Protein AF-A0A453RDA1-F1 (afdb_monomer_lite)

Radius of gyration: 23.18 Å; chains: 1; bounding box: 59×72×59 Å

Secondary structure (DSSP, 8-state):
-HHHHHH-TTS-HHHHHHHHHHHHTTS-HHHHHHHHHHTHHHHHHHHHH-HHHHT-HHHHHHHH-SSSHHHHHHHHHHH---------------------------------TT----BTTT---SS-EE--STT--EE--SHHHHGGGT-------HHHHHH-S----HHHHTTEEEBTTT--EEE--SSS-SSEE-SSTTT--EE-HHHHHHHHSTTSTHHHHHHHHHHTT-----GGGB-SSTT--PBP--S-TTHHHHTTTTTTTT---

pLDDT: mean 71.44, std 21.42, range [25.25, 97.31]

Structure (mmCIF, N/CA/C/O backbone):
data_AF-A0A453RDA1-F1
#
_entry.id   AF-A0A453RDA1-F1
#
loop_
_atom_site.group_PDB
_atom_site.id
_atom_site.type_symbol
_atom_site.label_atom_id
_atom_site.label_alt_id
_atom_site.label_comp_id
_atom_site.label_asym_id
_atom_site.label_entity_id
_atom_site.label_seq_id
_atom_site.pdbx_PDB_ins_code
_atom_site.Cartn_x
_atom_site.Cartn_y
_atom_site.Cartn_z
_atom_site.occupancy
_atom_site.B_iso_or_equiv
_atom_site.auth_seq_id
_atom_site.auth_comp_id
_atom_site.auth_asym_id
_atom_site.auth_atom_id
_atom_site.pdbx_PDB_model_num
ATOM 1 N N . MET A 1 1 ? -1.927 15.729 4.859 1.00 69.56 1 MET A N 1
ATOM 2 C CA . MET A 1 1 ? -2.447 16.451 3.664 1.00 69.56 1 MET A CA 1
ATOM 3 C C . MET A 1 1 ? -2.253 15.696 2.346 1.00 69.56 1 MET A C 1
ATOM 5 O O . MET A 1 1 ? -3.251 15.329 1.743 1.00 69.56 1 MET A O 1
ATOM 9 N N . LEU A 1 2 ? -1.017 15.477 1.867 1.00 75.50 2 LEU A N 1
ATOM 10 C CA . LEU A 1 2 ? -0.773 14.891 0.534 1.00 75.50 2 LEU A CA 1
ATOM 11 C C . LEU A 1 2 ? -1.404 13.501 0.369 1.00 75.50 2 LEU A C 1
ATOM 13 O O . LEU A 1 2 ? -2.069 13.246 -0.629 1.00 75.50 2 LEU A O 1
ATOM 17 N N . HIS A 1 3 ? -1.288 12.643 1.385 1.00 73.50 3 HIS A N 1
ATOM 18 C CA . HIS A 1 3 ? -1.920 11.325 1.375 1.00 73.50 3 HIS A CA 1
ATOM 19 C C . HIS A 1 3 ? -3.458 11.397 1.295 1.00 73.50 3 HIS A C 1
ATOM 21 O O . HIS A 1 3 ? -4.060 10.763 0.429 1.00 73.50 3 HIS A O 1
ATOM 27 N N . PHE A 1 4 ? -4.091 12.248 2.116 1.00 73.25 4 PHE A N 1
ATOM 28 C CA . PHE A 1 4 ? -5.538 12.497 2.066 1.00 73.25 4 PHE A CA 1
ATOM 29 C C . PHE A 1 4 ? -5.988 12.888 0.658 1.00 73.25 4 PHE A C 1
ATOM 31 O O . PHE A 1 4 ? -6.949 12.340 0.125 1.00 73.25 4 PHE A O 1
ATOM 38 N N . VAL A 1 5 ? -5.255 13.805 0.027 1.00 74.38 5 VAL A N 1
ATOM 39 C CA . VAL A 1 5 ? -5.569 14.270 -1.321 1.00 74.38 5 VAL A CA 1
ATOM 40 C C . VAL A 1 5 ? -5.368 13.168 -2.367 1.00 74.38 5 VAL A C 1
ATOM 42 O O . VAL A 1 5 ? -6.183 13.053 -3.281 1.00 74.38 5 VAL A O 1
ATOM 45 N N . LYS A 1 6 ? -4.334 12.330 -2.221 1.00 73.88 6 LYS A N 1
ATOM 46 C CA . LYS A 1 6 ? -4.075 11.188 -3.110 1.00 73.88 6 LYS A CA 1
ATOM 47 C C . LYS A 1 6 ? -5.190 10.146 -3.046 1.00 73.88 6 LYS A C 1
ATOM 49 O O . LYS A 1 6 ? -5.619 9.638 -4.076 1.00 73.88 6 LYS A O 1
ATOM 54 N N . ARG A 1 7 ? -5.679 9.851 -1.841 1.00 71.50 7 ARG A N 1
ATOM 55 C CA . ARG A 1 7 ? -6.706 8.828 -1.598 1.00 71.50 7 ARG A CA 1
ATOM 56 C C . ARG A 1 7 ? -8.130 9.333 -1.846 1.00 71.50 7 ARG A C 1
ATOM 58 O O . ARG A 1 7 ? -9.016 8.541 -2.145 1.00 71.50 7 ARG A O 1
ATOM 65 N N . GLN A 1 8 ? -8.365 10.639 -1.708 1.00 70.50 8 GLN A N 1
ATOM 66 C CA . GLN A 1 8 ? -9.689 11.267 -1.808 1.00 70.50 8 GLN A CA 1
ATOM 67 C C . GLN A 1 8 ? -9.694 12.472 -2.774 1.00 70.50 8 GLN A C 1
ATOM 69 O O . GLN A 1 8 ? -10.107 13.570 -2.394 1.00 70.50 8 GLN A O 1
ATOM 74 N N . PRO A 1 9 ? -9.294 12.299 -4.050 1.00 62.62 9 PRO A N 1
ATOM 75 C CA . PRO A 1 9 ? -9.041 13.413 -4.973 1.00 62.62 9 PRO A CA 1
ATOM 76 C C . PRO A 1 9 ? -10.294 14.214 -5.369 1.00 62.62 9 PRO A C 1
ATOM 78 O O . PRO A 1 9 ? -10.178 15.313 -5.908 1.00 62.62 9 PRO A O 1
ATOM 81 N N . ARG A 1 10 ? -11.495 13.668 -5.125 1.00 62.16 10 ARG A N 1
ATOM 82 C CA . ARG A 1 10 ? -12.789 14.287 -5.464 1.00 62.16 10 ARG A CA 1
ATOM 83 C C . ARG A 1 10 ? -13.469 14.992 -4.287 1.00 62.16 10 ARG A C 1
ATOM 85 O O . ARG A 1 10 ? -14.492 15.638 -4.498 1.00 62.16 10 ARG A O 1
ATOM 92 N N . LYS A 1 11 ? -12.954 14.850 -3.059 1.00 67.69 11 LYS A N 1
ATOM 93 C CA . LYS A 1 11 ? -13.565 15.491 -1.888 1.00 67.69 11 LYS A CA 1
ATOM 94 C C . LYS A 1 11 ? -13.354 17.010 -1.929 1.00 67.69 11 LYS A C 1
ATOM 96 O O . LYS A 1 11 ? -12.321 17.456 -2.425 1.00 67.69 11 LYS A O 1
ATOM 101 N N . PRO A 1 12 ? -14.314 17.809 -1.433 1.00 63.72 12 PRO A N 1
ATOM 102 C CA . PRO A 1 12 ? -14.188 19.261 -1.398 1.00 63.72 12 PRO A CA 1
ATOM 103 C C . PRO A 1 12 ? -13.136 19.707 -0.375 1.00 63.72 12 PRO A C 1
ATOM 105 O O . PRO A 1 12 ? -12.820 18.990 0.575 1.00 63.72 12 PRO A O 1
ATOM 108 N N . MET A 1 13 ? -12.630 20.932 -0.543 1.00 61.69 13 MET A N 1
ATOM 109 C CA . MET A 1 13 ? -11.618 21.540 0.334 1.00 61.69 13 MET A CA 1
ATOM 110 C C . MET A 1 13 ? -12.016 21.496 1.817 1.00 61.69 13 MET A C 1
ATOM 112 O O . MET A 1 13 ? -11.169 21.232 2.664 1.00 61.69 13 MET A O 1
ATOM 116 N N . ILE A 1 14 ? -13.311 21.667 2.112 1.00 64.12 14 ILE A N 1
ATOM 117 C CA . ILE A 1 14 ? -13.860 21.616 3.473 1.00 64.12 14 ILE A CA 1
ATOM 118 C C . ILE A 1 14 ? -13.495 20.295 4.169 1.00 64.12 14 ILE A C 1
ATOM 120 O O . ILE A 1 14 ? -13.113 20.297 5.337 1.00 64.12 14 ILE A O 1
ATOM 124 N N . SER A 1 15 ? -13.517 19.168 3.449 1.00 67.69 15 SER A N 1
ATOM 125 C CA . SER A 1 15 ? -13.137 17.865 4.004 1.00 67.69 15 SER A CA 1
ATOM 126 C C . SER A 1 15 ? -11.652 17.783 4.351 1.00 67.69 15 SER A C 1
ATOM 128 O O . SER A 1 15 ? -11.304 17.168 5.356 1.00 67.69 15 SER A O 1
ATOM 130 N N . LEU A 1 16 ? -10.780 18.409 3.551 1.00 69.69 16 LEU A N 1
ATOM 131 C CA . LEU A 1 16 ? -9.359 18.497 3.877 1.00 69.69 16 LEU A CA 1
ATOM 132 C C . LEU A 1 16 ? -9.147 19.405 5.091 1.00 69.69 16 LEU A C 1
ATOM 134 O O . LEU A 1 16 ? -8.412 19.021 5.989 1.00 69.69 16 LEU A O 1
ATOM 138 N N . SER A 1 17 ? -9.802 20.567 5.158 1.00 61.69 17 SER A N 1
ATOM 139 C CA . SER A 1 17 ? -9.683 21.448 6.325 1.00 61.69 17 SER A CA 1
ATOM 140 C C . SER A 1 17 ? -10.209 20.788 7.600 1.00 61.69 17 SER A C 1
ATOM 142 O O . SER A 1 17 ? -9.553 20.873 8.623 1.00 61.69 17 SER A O 1
ATOM 144 N N . VAL A 1 18 ? -11.328 20.060 7.570 1.00 66.38 18 VAL A N 1
ATOM 145 C CA . VAL A 1 18 ? -11.803 19.317 8.754 1.00 66.38 18 VAL A CA 1
ATOM 146 C C . VAL A 1 18 ? -10.778 18.264 9.175 1.00 66.38 18 VAL A C 1
ATOM 148 O O . VAL A 1 18 ? -10.398 18.220 10.338 1.00 66.38 18 VAL A O 1
ATOM 151 N N . HIS A 1 19 ? -10.258 17.487 8.223 1.00 72.12 19 HIS A N 1
ATOM 152 C CA . HIS A 1 19 ? -9.242 16.471 8.493 1.00 72.12 19 HIS A CA 1
ATOM 153 C C . HIS A 1 19 ? -7.946 17.063 9.069 1.00 72.12 19 HIS A C 1
ATOM 155 O O . HIS A 1 19 ? -7.403 16.530 10.030 1.00 72.12 19 HIS A O 1
ATOM 161 N N . LEU A 1 20 ? -7.466 18.185 8.524 1.00 69.31 20 LEU A N 1
ATOM 162 C CA . LEU A 1 20 ? -6.295 18.878 9.060 1.00 69.31 20 LEU A CA 1
ATOM 163 C C . LEU A 1 20 ? -6.591 19.457 10.450 1.00 69.31 20 LEU A C 1
ATOM 165 O O . LEU A 1 20 ? -5.765 19.289 11.336 1.00 69.31 20 LEU A O 1
ATOM 169 N N . ARG A 1 21 ? -7.773 20.046 10.690 1.00 66.00 21 ARG A N 1
ATOM 170 C CA . ARG A 1 21 ? -8.156 20.524 12.030 1.00 66.00 21 ARG A CA 1
ATOM 171 C C . ARG A 1 21 ? -8.139 19.407 13.055 1.00 66.00 21 ARG A C 1
ATOM 173 O O . ARG A 1 21 ? -7.648 19.617 14.145 1.00 66.00 21 ARG A O 1
ATOM 180 N N . GLU A 1 22 ? -8.685 18.245 12.719 1.00 66.94 22 GLU A N 1
ATOM 181 C CA . GLU A 1 22 ? -8.767 17.109 13.641 1.00 66.94 22 GLU A CA 1
ATOM 182 C C . GLU A 1 22 ? -7.396 16.495 13.946 1.00 66.94 22 GLU A C 1
ATOM 184 O O . GLU A 1 22 ? -7.149 16.073 15.074 1.00 66.94 22 GLU A O 1
ATOM 189 N N . ILE A 1 23 ? -6.494 16.464 12.960 1.00 66.12 23 ILE A N 1
ATOM 190 C CA . ILE A 1 23 ? -5.106 16.028 13.169 1.00 66.12 23 ILE A CA 1
ATOM 191 C C . ILE A 1 23 ? -4.364 17.040 14.045 1.00 66.12 23 ILE A C 1
ATOM 193 O O . ILE A 1 23 ? -3.659 16.656 14.979 1.00 66.12 23 ILE A O 1
ATOM 197 N N . PHE A 1 24 ? -4.531 18.331 13.746 1.00 62.78 24 PHE A N 1
ATOM 198 C CA . PHE A 1 24 ? -3.726 19.399 14.328 1.00 62.78 24 PHE A CA 1
ATOM 199 C C . PHE A 1 24 ? -4.349 20.085 15.546 1.00 62.78 24 PHE A C 1
ATOM 201 O O . PHE A 1 24 ? -3.645 20.824 16.215 1.00 62.78 24 PHE A O 1
ATOM 208 N N . SER A 1 25 ? -5.595 19.787 15.933 1.00 60.31 25 SER A N 1
ATOM 209 C CA . SER A 1 25 ? -6.216 20.290 17.176 1.00 60.31 25 SER A CA 1
ATOM 210 C C . SER A 1 25 ? -5.507 19.814 18.447 1.00 60.31 25 SER A C 1
ATOM 212 O O . SER A 1 25 ? -5.904 20.174 19.550 1.00 60.31 25 SER A O 1
ATOM 214 N N . LYS A 1 26 ? -4.500 18.950 18.292 1.00 60.69 26 LYS A N 1
ATOM 215 C CA . LYS A 1 26 ? -3.592 18.479 19.337 1.00 60.69 26 LYS A CA 1
ATOM 216 C C . LYS A 1 26 ? -2.349 19.373 19.504 1.00 60.69 26 LYS A C 1
ATOM 218 O O . LYS A 1 26 ? -1.571 19.114 20.412 1.00 60.69 26 LYS A O 1
ATOM 223 N N . PHE A 1 27 ? -2.166 20.382 18.649 1.00 54.88 27 PHE A N 1
ATOM 224 C CA . PHE A 1 27 ? -1.035 21.318 18.631 1.00 54.88 27 PHE A CA 1
ATOM 225 C C . PHE A 1 27 ? -1.545 22.767 18.715 1.00 54.88 27 PHE A C 1
ATOM 227 O O . PHE A 1 27 ? -2.692 23.041 18.348 1.00 54.88 27 PHE A O 1
ATOM 234 N N . GLU A 1 28 ? -0.724 23.700 19.206 1.00 54.66 28 GLU A N 1
ATOM 235 C CA . GLU A 1 28 ? -1.108 25.115 19.279 1.00 54.66 28 GLU A CA 1
ATOM 236 C C . GLU A 1 28 ? -1.268 25.703 17.865 1.00 54.66 28 GLU A C 1
ATOM 238 O O . GLU A 1 28 ? -0.429 25.522 16.982 1.00 54.66 28 GLU A O 1
ATOM 243 N N . THR A 1 29 ? -2.387 26.393 17.623 1.00 53.91 29 THR A N 1
ATOM 244 C CA . THR A 1 29 ? -2.809 26.847 16.285 1.00 53.91 29 THR A CA 1
ATOM 245 C C . THR A 1 29 ? -1.821 27.794 15.602 1.00 53.91 29 THR A C 1
ATOM 247 O O . THR A 1 29 ? -1.782 27.801 14.375 1.00 53.91 29 THR A O 1
ATOM 250 N N . GLU A 1 30 ? -1.010 28.546 16.354 1.00 51.25 30 GLU A N 1
ATOM 251 C CA . GLU A 1 30 ? -0.037 29.491 15.782 1.00 51.25 30 GLU A CA 1
ATOM 252 C C . GLU A 1 30 ? 1.167 28.795 15.122 1.00 51.25 30 GLU A C 1
ATOM 254 O O . GLU A 1 30 ? 1.684 29.278 14.115 1.00 51.25 30 GLU A O 1
ATOM 259 N N . GLU A 1 31 ? 1.564 27.606 15.588 1.00 54.66 31 GLU A N 1
ATOM 260 C CA . GLU A 1 31 ? 2.671 26.839 14.991 1.00 54.66 31 GLU A CA 1
ATOM 261 C C . GLU A 1 31 ? 2.277 26.208 13.639 1.00 54.66 31 GLU A C 1
ATOM 263 O O . GLU A 1 31 ? 3.116 25.973 12.764 1.00 54.66 31 GLU A O 1
ATOM 268 N N . MET A 1 32 ? 0.978 25.960 13.436 1.00 55.41 32 MET A N 1
ATOM 269 C CA . MET A 1 32 ? 0.419 25.331 12.234 1.00 55.41 32 MET A CA 1
ATOM 270 C C . MET A 1 32 ? 0.428 26.270 11.020 1.00 55.41 32 MET A C 1
ATOM 272 O O . MET A 1 32 ? 0.723 25.827 9.901 1.00 55.41 32 MET A O 1
ATOM 276 N N . GLU A 1 33 ? 0.074 27.543 11.228 1.00 53.59 33 GLU A N 1
ATOM 277 C CA . GLU A 1 33 ? 0.016 28.556 10.166 1.00 53.59 33 GLU A CA 1
ATOM 278 C C . GLU A 1 33 ? 1.400 28.734 9.536 1.00 53.59 33 GLU A C 1
ATOM 280 O O . GLU A 1 33 ? 1.598 28.625 8.322 1.00 53.59 33 GLU A O 1
ATOM 285 N N . ASP A 1 34 ? 2.393 28.878 10.398 1.00 55.78 34 ASP A N 1
ATOM 286 C CA . ASP A 1 34 ? 3.776 29.067 10.012 1.00 55.78 34 ASP A CA 1
ATOM 287 C C . ASP A 1 34 ? 4.377 27.791 9.385 1.00 55.78 34 ASP A C 1
ATOM 289 O O . ASP A 1 34 ? 5.063 27.847 8.358 1.00 55.78 34 ASP A O 1
ATOM 293 N N . ALA A 1 35 ? 4.044 26.602 9.907 1.00 59.19 35 ALA A N 1
ATOM 294 C CA . ALA A 1 35 ? 4.545 25.335 9.380 1.00 59.19 35 ALA A CA 1
ATOM 295 C C . ALA A 1 35 ? 4.084 25.050 7.941 1.00 59.19 35 ALA A C 1
ATOM 297 O O . ALA A 1 35 ? 4.918 24.768 7.079 1.00 59.19 35 ALA A O 1
ATOM 298 N N . LEU A 1 36 ? 2.791 25.109 7.609 1.00 62.56 36 LEU A N 1
ATOM 299 C CA . LEU A 1 36 ? 2.358 24.708 6.259 1.00 62.56 36 LEU A CA 1
ATOM 300 C C . LEU A 1 36 ? 2.791 25.717 5.180 1.00 62.56 36 LEU A C 1
ATOM 302 O O . LEU A 1 36 ? 3.130 25.308 4.064 1.00 62.56 36 LEU A O 1
ATOM 306 N N . GLY A 1 37 ? 2.837 27.008 5.529 1.00 63.06 37 GLY A N 1
ATOM 307 C CA . GLY A 1 37 ? 3.392 28.066 4.683 1.00 63.06 37 GLY A CA 1
ATOM 308 C C . GLY A 1 37 ? 4.877 27.840 4.392 1.00 63.06 37 GLY A C 1
ATOM 309 O O . GLY A 1 37 ? 5.278 27.788 3.225 1.00 63.06 37 GLY A O 1
ATOM 310 N N . LYS A 1 38 ? 5.686 27.577 5.429 1.00 66.88 38 LYS A N 1
ATOM 311 C CA . LYS A 1 38 ? 7.118 27.247 5.287 1.00 66.88 38 LYS A CA 1
ATOM 312 C C . LYS A 1 38 ? 7.358 26.030 4.392 1.00 66.88 38 LYS A C 1
ATOM 314 O O . LYS A 1 38 ? 8.303 26.017 3.603 1.00 66.88 38 LYS A O 1
ATOM 319 N N . HIS A 1 39 ? 6.479 25.030 4.442 1.00 71.44 39 HIS A N 1
ATOM 320 C CA . HIS A 1 39 ? 6.609 23.792 3.667 1.00 71.44 39 HIS A CA 1
ATOM 321 C C . HIS A 1 39 ? 5.925 23.833 2.285 1.00 71.44 39 HIS A C 1
ATOM 323 O O . HIS A 1 39 ? 5.946 22.824 1.573 1.00 71.44 39 HIS A O 1
ATOM 329 N N . HIS A 1 40 ? 5.380 24.980 1.849 1.00 73.44 40 HIS A N 1
ATOM 330 C CA . HIS A 1 40 ? 4.714 25.135 0.545 1.00 73.44 40 HIS A CA 1
ATOM 331 C C . HIS A 1 40 ? 5.575 24.626 -0.621 1.00 73.44 40 HIS A C 1
ATOM 333 O O . HIS A 1 40 ? 5.103 23.869 -1.468 1.00 73.44 40 HIS A O 1
ATOM 339 N N . HIS A 1 41 ? 6.859 24.986 -0.639 1.00 74.50 41 HIS A N 1
ATOM 340 C CA . HIS A 1 41 ? 7.796 24.583 -1.687 1.00 74.50 41 HIS A CA 1
ATOM 341 C C . HIS A 1 41 ? 8.013 23.057 -1.747 1.00 74.50 41 HIS A C 1
ATOM 343 O O . HIS A 1 41 ? 8.120 22.493 -2.836 1.00 74.50 41 HIS A O 1
ATOM 349 N N . ILE A 1 42 ? 8.020 22.371 -0.597 1.00 76.56 42 ILE A N 1
ATOM 350 C CA . ILE A 1 42 ? 8.124 20.905 -0.510 1.00 76.56 42 ILE A CA 1
ATOM 351 C C . ILE A 1 42 ? 6.828 20.260 -0.997 1.00 76.56 42 ILE A C 1
ATOM 353 O O . ILE A 1 42 ? 6.864 19.374 -1.848 1.00 76.56 42 ILE A O 1
ATOM 357 N N . ILE A 1 43 ? 5.681 20.747 -0.521 1.00 79.44 43 ILE A N 1
ATOM 358 C CA . ILE A 1 43 ? 4.351 20.260 -0.912 1.00 79.44 43 ILE A CA 1
ATOM 359 C C . ILE A 1 43 ? 4.150 20.392 -2.426 1.00 79.44 43 ILE A C 1
ATOM 361 O O . ILE A 1 43 ? 3.714 19.438 -3.072 1.00 79.44 43 ILE A O 1
ATOM 365 N N . LYS A 1 44 ? 4.514 21.546 -2.995 1.00 78.25 44 LYS A N 1
ATOM 366 C CA . LYS A 1 44 ? 4.486 21.809 -4.436 1.00 78.25 44 LYS A CA 1
ATOM 367 C C . LYS A 1 44 ? 5.342 20.806 -5.201 1.00 78.25 44 LYS A C 1
ATOM 369 O O . LYS A 1 44 ? 4.845 20.154 -6.115 1.00 78.25 44 LYS A O 1
ATOM 374 N N . ARG A 1 45 ? 6.589 20.608 -4.773 1.00 77.44 45 ARG A N 1
ATOM 375 C CA . ARG A 1 45 ? 7.528 19.682 -5.420 1.00 77.44 45 ARG A CA 1
ATOM 376 C C . ARG A 1 45 ? 7.078 18.220 -5.338 1.00 77.44 45 ARG A C 1
ATOM 378 O O . ARG A 1 45 ? 7.321 17.455 -6.269 1.00 77.44 45 ARG A O 1
ATOM 385 N N . CYS A 1 46 ? 6.429 17.823 -4.243 1.00 78.75 46 CYS A N 1
ATOM 386 C CA . CYS A 1 46 ? 5.821 16.500 -4.100 1.00 78.75 46 CYS A CA 1
ATOM 387 C C . CYS A 1 46 ? 4.619 16.327 -5.032 1.00 78.75 46 CYS A C 1
ATOM 389 O O . CYS A 1 46 ? 4.489 15.285 -5.671 1.00 78.75 46 CYS A O 1
ATOM 391 N N . ALA A 1 47 ? 3.760 17.342 -5.130 1.00 79.69 47 ALA A N 1
ATOM 392 C CA . ALA A 1 47 ? 2.592 17.297 -5.994 1.00 79.69 47 ALA A CA 1
ATOM 393 C C . ALA A 1 47 ? 2.984 17.242 -7.475 1.00 79.69 47 ALA A C 1
ATOM 395 O O . ALA A 1 47 ? 2.507 16.352 -8.163 1.00 79.69 47 ALA A O 1
ATOM 396 N N . GLU A 1 48 ? 3.910 18.093 -7.934 1.00 77.44 48 GLU A N 1
ATOM 397 C CA . GLU A 1 48 ? 4.407 18.148 -9.325 1.00 77.44 48 GLU A CA 1
ATOM 398 C C . GLU A 1 48 ? 4.974 16.817 -9.844 1.00 77.44 48 GLU A C 1
ATOM 400 O O . GLU A 1 48 ? 5.003 16.586 -11.051 1.00 77.44 48 GLU A O 1
ATOM 405 N N . ARG A 1 49 ? 5.412 15.929 -8.945 1.00 71.00 49 ARG A N 1
ATOM 406 C CA . ARG A 1 49 ? 6.042 14.642 -9.279 1.00 71.00 49 ARG A CA 1
ATOM 407 C C . ARG A 1 49 ? 5.111 13.435 -9.184 1.00 71.00 49 ARG A C 1
ATOM 409 O O . ARG A 1 49 ? 5.499 12.351 -9.609 1.00 71.00 49 ARG A O 1
ATOM 416 N N . ASP A 1 50 ? 3.905 13.599 -8.650 1.00 76.38 50 ASP A N 1
ATOM 417 C CA . ASP A 1 50 ? 2.913 12.529 -8.553 1.00 76.38 50 ASP A CA 1
ATOM 418 C C . ASP A 1 50 ? 1.691 12.891 -9.421 1.00 76.38 50 ASP A C 1
ATOM 420 O O . ASP A 1 50 ? 0.929 13.802 -9.078 1.00 76.38 50 ASP A O 1
ATOM 424 N N . PRO A 1 51 ? 1.457 12.182 -10.543 1.00 73.19 51 PRO A N 1
ATOM 425 C CA . PRO A 1 51 ? 0.322 12.449 -11.424 1.00 73.19 51 PRO A CA 1
ATOM 426 C C . PRO A 1 51 ? -1.044 12.370 -10.728 1.00 73.19 51 PRO A C 1
ATOM 428 O O . PRO A 1 51 ? -1.981 13.045 -11.154 1.00 73.19 51 PRO A O 1
ATOM 431 N N . ALA A 1 52 ? -1.185 11.570 -9.666 1.00 71.38 52 ALA A N 1
ATOM 432 C CA . ALA A 1 52 ? -2.417 11.498 -8.886 1.00 71.38 52 ALA A CA 1
ATOM 433 C C . ALA A 1 52 ? -2.597 12.749 -8.012 1.00 71.38 52 ALA A C 1
ATOM 435 O O . ALA A 1 52 ? -3.709 13.273 -7.919 1.00 71.38 52 ALA A O 1
ATOM 436 N N . LEU A 1 53 ? -1.510 13.279 -7.440 1.00 76.19 53 LEU A N 1
ATOM 437 C CA . LEU A 1 53 ? -1.531 14.542 -6.694 1.00 76.19 53 LEU A CA 1
ATOM 438 C C . LEU A 1 53 ? -1.758 15.748 -7.616 1.00 76.19 53 LEU A C 1
ATOM 440 O O . LEU A 1 53 ? -2.576 16.607 -7.283 1.00 76.19 53 LEU A O 1
ATOM 444 N N . MET A 1 54 ? -1.129 15.788 -8.798 1.00 71.50 54 MET A N 1
ATOM 445 C CA . MET A 1 54 ? -1.334 16.859 -9.788 1.00 71.50 54 MET A CA 1
ATOM 446 C C . MET A 1 54 ? -2.771 16.957 -10.287 1.00 71.50 54 MET A C 1
ATOM 448 O O . MET A 1 54 ? -3.205 18.039 -10.670 1.00 71.50 54 MET A O 1
ATOM 452 N N . ARG A 1 55 ? -3.535 15.861 -10.299 1.00 72.19 55 ARG A N 1
ATOM 453 C CA . ARG A 1 55 ? -4.952 15.873 -10.707 1.00 72.19 55 ARG A CA 1
ATOM 454 C C . ARG A 1 55 ? -5.881 16.458 -9.643 1.00 72.19 55 ARG A C 1
ATOM 456 O O . ARG A 1 55 ? -7.041 16.739 -9.943 1.00 72.19 55 ARG A O 1
ATOM 463 N N . SER A 1 56 ? -5.404 16.652 -8.415 1.00 76.38 56 SER A N 1
ATOM 464 C CA . SER A 1 56 ? -6.214 17.242 -7.357 1.00 76.38 56 SER A CA 1
ATOM 465 C C . SER A 1 56 ? -6.410 18.736 -7.572 1.00 76.38 56 SER A C 1
ATOM 467 O O . SER A 1 56 ? -5.462 19.519 -7.522 1.00 76.38 56 SER A O 1
ATOM 469 N N . LYS A 1 57 ? -7.675 19.148 -7.703 1.00 72.06 57 LYS A N 1
ATOM 470 C CA . LYS A 1 57 ? -8.049 20.569 -7.753 1.00 72.06 57 LYS A CA 1
ATOM 471 C C . LYS A 1 57 ? -7.596 21.322 -6.498 1.00 72.06 57 LYS A C 1
ATOM 473 O O . LYS A 1 57 ? -7.180 22.468 -6.600 1.00 72.06 57 LYS A O 1
ATOM 478 N N . ILE A 1 58 ? -7.610 20.660 -5.337 1.00 71.81 58 ILE A N 1
ATOM 479 C CA . ILE A 1 58 ? -7.200 21.258 -4.060 1.00 71.81 58 ILE A CA 1
ATOM 480 C C . ILE A 1 58 ? -5.705 21.588 -4.065 1.00 71.81 58 ILE A C 1
ATOM 482 O O . ILE A 1 58 ? -5.323 22.681 -3.650 1.00 71.81 58 ILE A O 1
ATOM 486 N N . LEU A 1 59 ? -4.861 20.6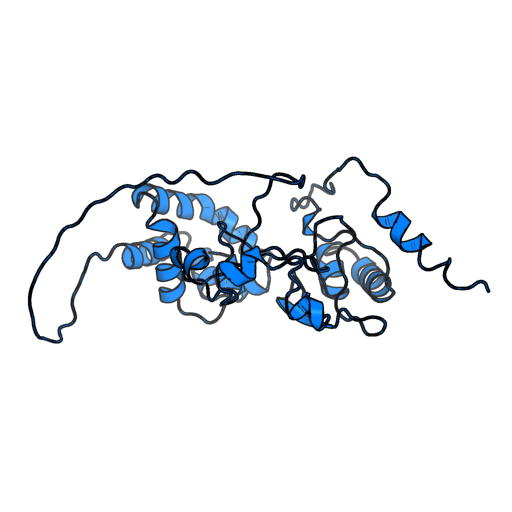66 -4.544 1.00 75.62 59 LEU A N 1
ATOM 487 C CA . LEU A 1 59 ? -3.419 20.906 -4.621 1.00 75.62 59 LEU A CA 1
ATOM 488 C C . LEU A 1 59 ? -3.068 21.879 -5.739 1.00 75.62 59 LEU A C 1
ATOM 490 O O . LEU A 1 59 ? -2.208 22.723 -5.535 1.00 75.62 59 LEU A O 1
ATOM 494 N N . GLN A 1 60 ? -3.756 21.832 -6.881 1.00 75.06 60 GLN A N 1
ATOM 495 C CA . GLN A 1 60 ? -3.536 22.813 -7.945 1.00 75.06 60 GLN A CA 1
ATOM 496 C C . GLN A 1 60 ? -3.818 24.243 -7.476 1.00 75.06 60 GLN A C 1
ATOM 498 O O . GLN A 1 60 ? -3.026 25.136 -7.769 1.00 75.06 60 GLN A O 1
ATOM 503 N N . SER A 1 61 ? -4.910 24.465 -6.740 1.00 73.81 61 SER A N 1
ATOM 504 C CA . SER A 1 61 ? -5.221 25.787 -6.188 1.00 73.81 61 SER A CA 1
ATOM 505 C C . SER A 1 61 ? -4.229 26.212 -5.101 1.00 73.81 61 SER A C 1
ATOM 507 O O . SER A 1 61 ? -3.835 27.372 -5.081 1.00 73.81 61 SER A O 1
ATOM 509 N N . PHE A 1 62 ? -3.746 25.276 -4.275 1.00 74.12 62 PHE A N 1
ATOM 510 C CA . PHE A 1 62 ? -2.685 25.536 -3.293 1.00 74.12 62 PHE A CA 1
ATOM 511 C C . PHE A 1 62 ? -1.344 25.901 -3.949 1.00 74.12 62 PHE A C 1
ATOM 513 O O . PHE A 1 62 ? -0.665 26.809 -3.496 1.00 74.12 62 PHE A O 1
ATOM 520 N N . ILE A 1 63 ? -0.959 25.209 -5.023 1.00 75.56 63 ILE A N 1
ATOM 521 C CA . ILE A 1 63 ? 0.322 25.395 -5.726 1.00 75.56 63 ILE A CA 1
ATOM 522 C C . ILE A 1 63 ? 0.346 26.684 -6.549 1.00 75.56 63 ILE A C 1
ATOM 524 O O . ILE A 1 63 ? 1.396 27.315 -6.679 1.00 75.56 63 ILE A O 1
ATOM 528 N N . LYS A 1 64 ? -0.792 27.046 -7.153 1.00 72.44 64 LYS A N 1
ATOM 529 C CA . LYS A 1 64 ? -0.933 28.267 -7.958 1.00 72.44 64 LYS A CA 1
ATOM 530 C C . LYS A 1 64 ? -0.970 29.526 -7.101 1.00 72.44 64 LYS A C 1
ATOM 532 O O . LYS A 1 64 ? -0.679 30.601 -7.617 1.00 72.44 64 LYS A O 1
ATOM 537 N N . ASP A 1 65 ? -1.327 29.402 -5.828 1.00 66.88 65 ASP A N 1
ATOM 538 C CA . ASP A 1 65 ? -1.336 30.530 -4.919 1.00 66.88 65 ASP A CA 1
ATOM 539 C C . ASP A 1 65 ? 0.046 30.774 -4.304 1.00 66.88 65 ASP A C 1
ATOM 541 O O . ASP A 1 65 ? 0.447 30.163 -3.316 1.00 66.88 65 ASP A O 1
ATOM 545 N N . THR A 1 66 ? 0.769 31.716 -4.898 1.00 56.91 66 THR A N 1
ATOM 546 C CA . THR A 1 66 ? 2.035 32.254 -4.388 1.00 56.91 66 THR A CA 1
ATOM 547 C C . THR A 1 66 ? 1.849 33.318 -3.307 1.00 56.91 66 THR A C 1
ATOM 549 O O . THR A 1 66 ? 2.834 33.733 -2.705 1.00 56.91 66 THR A O 1
ATOM 552 N N . SER A 1 67 ? 0.614 33.776 -3.061 1.00 56.59 67 SER A N 1
ATOM 553 C CA . SER A 1 67 ? 0.313 34.872 -2.130 1.00 56.59 67 SER A CA 1
ATOM 554 C C . SER A 1 67 ? -0.055 34.416 -0.717 1.00 56.59 67 SER A C 1
ATOM 556 O O . SER A 1 67 ? -0.196 35.255 0.166 1.00 56.59 67 SER A O 1
ATOM 558 N N . GLY A 1 68 ? -0.236 33.109 -0.498 1.00 55.06 68 GLY A N 1
ATOM 559 C CA . GLY A 1 68 ? -0.649 32.542 0.790 1.00 55.06 68 GLY A CA 1
ATOM 560 C C . GLY A 1 68 ? -2.136 32.731 1.127 1.00 55.06 68 GLY A C 1
ATOM 561 O O . GLY A 1 68 ? -2.600 32.203 2.132 1.00 55.06 68 GLY A O 1
ATOM 562 N N . LYS A 1 69 ? -2.923 33.411 0.285 1.00 56.44 69 LYS A N 1
ATOM 563 C CA . LYS A 1 69 ? -4.360 33.685 0.496 1.00 56.44 69 LYS A CA 1
ATOM 564 C C . LYS A 1 69 ? -5.242 32.434 0.493 1.00 56.44 69 LYS A C 1
ATOM 566 O O . LYS A 1 69 ? -6.253 32.363 1.188 1.00 56.44 69 LYS A O 1
ATOM 571 N N . TYR A 1 70 ? -4.892 31.437 -0.308 1.00 60.59 70 TYR A N 1
ATOM 572 C CA . TYR A 1 70 ? -5.527 30.124 -0.347 1.00 60.59 70 TYR A CA 1
ATOM 573 C C . TYR A 1 70 ? -5.279 29.379 0.962 1.00 60.59 70 TYR A C 1
ATOM 575 O O . TYR A 1 70 ? -6.180 28.728 1.488 1.00 60.59 70 TYR A O 1
ATOM 583 N N . PHE A 1 71 ? -4.077 29.530 1.517 1.00 60.88 71 PHE A N 1
ATOM 584 C CA . PHE A 1 71 ? -3.739 29.000 2.826 1.00 60.88 71 PHE A CA 1
ATOM 585 C C . PHE A 1 71 ? -4.485 29.739 3.941 1.00 60.88 71 PHE A C 1
ATOM 587 O O . PHE A 1 71 ? -5.139 29.092 4.751 1.00 60.88 71 PHE A O 1
ATOM 594 N N . GLU A 1 72 ? -4.538 31.068 3.901 1.00 56.75 72 GLU A N 1
ATOM 595 C CA . GLU A 1 72 ? -5.361 31.883 4.802 1.00 56.75 72 GLU A CA 1
ATOM 596 C C . GLU A 1 72 ? -6.852 31.513 4.716 1.00 56.75 72 GLU A C 1
ATOM 598 O O . GLU A 1 72 ? -7.560 31.505 5.716 1.00 56.75 72 GLU A O 1
ATOM 603 N N . CYS A 1 73 ? -7.351 31.100 3.546 1.00 57.78 73 CYS A N 1
ATOM 604 C CA . CYS A 1 73 ? -8.718 30.600 3.403 1.00 57.78 73 CYS A CA 1
ATOM 605 C C . CYS A 1 73 ? -8.924 29.216 4.050 1.00 57.78 73 CYS A C 1
ATOM 607 O O . CYS A 1 73 ? -9.995 28.960 4.614 1.00 57.78 73 CYS A O 1
ATOM 609 N N . ILE A 1 74 ? -7.918 28.335 3.998 1.00 58.38 74 ILE A N 1
ATOM 610 C CA . ILE A 1 74 ? -7.906 27.065 4.740 1.00 58.38 74 ILE A CA 1
ATOM 611 C C . ILE A 1 74 ? -7.886 27.363 6.244 1.00 58.38 74 ILE A C 1
ATOM 613 O O . ILE A 1 74 ? -8.733 26.842 6.962 1.00 58.38 74 ILE A O 1
ATOM 617 N N . LEU A 1 75 ? -7.008 28.255 6.706 1.00 55.03 75 LEU A N 1
ATOM 618 C CA . LEU A 1 75 ? -6.872 28.662 8.108 1.00 55.03 75 LEU A CA 1
ATOM 619 C C . LEU A 1 75 ? -8.112 29.364 8.660 1.00 55.03 75 LEU A C 1
ATOM 621 O O . LEU A 1 75 ? -8.608 29.002 9.718 1.00 55.03 75 LEU A O 1
ATOM 625 N N . ARG A 1 76 ? -8.707 30.292 7.911 1.00 56.81 76 ARG A N 1
ATOM 626 C CA . ARG A 1 76 ? -9.977 30.936 8.268 1.00 56.81 76 ARG A CA 1
ATOM 627 C C . ARG A 1 76 ? -11.107 29.922 8.378 1.00 56.81 76 ARG A C 1
ATOM 629 O O . ARG A 1 76 ? -11.939 30.035 9.270 1.00 56.81 76 ARG A O 1
ATOM 636 N N . SER A 1 77 ? -11.109 28.901 7.518 1.00 53.72 77 SER A N 1
ATOM 637 C CA . SER A 1 77 ? -12.042 27.783 7.664 1.00 53.72 77 SER A CA 1
ATOM 638 C C . SER A 1 77 ? -11.760 27.007 8.952 1.00 53.72 77 SER A C 1
ATOM 640 O O . SER A 1 77 ? -12.715 26.591 9.592 1.00 53.72 77 SER A O 1
ATOM 642 N N . LEU A 1 78 ? -10.488 26.839 9.348 1.00 49.81 78 LEU A N 1
ATOM 643 C CA . LEU A 1 78 ? -10.020 26.167 10.574 1.00 49.81 78 LEU A CA 1
ATOM 644 C C . LEU A 1 78 ? -10.273 26.961 11.875 1.00 49.81 78 LEU A C 1
ATOM 646 O O . LEU A 1 78 ? -10.438 26.344 12.927 1.00 49.81 78 LEU A O 1
ATOM 650 N N . SER A 1 79 ? -10.336 28.293 11.794 1.00 46.50 79 SER A N 1
ATOM 651 C CA . SER A 1 79 ? -10.313 29.221 12.936 1.00 46.50 79 SER A CA 1
ATOM 652 C C . SER A 1 79 ? -11.693 29.736 13.375 1.00 46.50 79 SER A C 1
ATOM 654 O O . SER A 1 79 ? -11.804 30.375 14.419 1.00 46.50 79 SER A O 1
ATOM 656 N N . THR A 1 80 ? -12.785 29.431 12.655 1.00 42.81 80 THR A N 1
ATOM 657 C CA . THR A 1 80 ? -14.142 29.747 13.141 1.00 42.81 80 THR A CA 1
ATOM 658 C C . THR A 1 80 ? -14.471 28.925 14.392 1.00 42.81 80 THR A C 1
ATOM 660 O O . THR A 1 80 ? -15.027 27.826 14.309 1.00 42.81 80 THR A O 1
ATOM 663 N N . LYS A 1 81 ? -14.125 29.477 15.558 1.00 44.69 81 LYS A N 1
ATOM 664 C CA . LYS A 1 81 ? -14.918 29.358 16.780 1.00 44.69 81 LYS A CA 1
ATOM 665 C C . LYS A 1 81 ? -16.312 29.895 16.439 1.00 44.69 81 LYS A C 1
ATOM 667 O O . LYS A 1 81 ? -16.428 31.048 16.053 1.00 44.69 81 LYS A O 1
ATOM 672 N N . GLU A 1 82 ? -17.296 29.001 16.468 1.00 43.09 82 GLU A N 1
ATOM 673 C CA . GLU A 1 82 ? -18.750 29.227 16.443 1.00 43.09 82 GLU A CA 1
ATOM 674 C C . GLU A 1 82 ? -19.301 30.420 15.628 1.00 43.09 82 GLU A C 1
ATOM 676 O O . GLU A 1 82 ? -19.242 31.574 16.042 1.00 43.09 82 GLU A O 1
ATOM 681 N N . SER A 1 83 ? -20.042 30.121 14.555 1.00 29.66 83 SER A N 1
ATOM 682 C CA . SER A 1 83 ? -21.276 30.864 14.280 1.00 29.66 83 SER A CA 1
ATOM 683 C C . SER A 1 83 ? -22.408 29.930 13.839 1.00 29.66 83 SER A C 1
ATOM 685 O O . SER A 1 83 ? -22.372 29.242 12.823 1.00 29.66 83 SER A O 1
ATOM 687 N N . PHE A 1 84 ? -23.395 29.907 14.725 1.00 25.25 84 PHE A N 1
ATOM 688 C CA . PHE A 1 84 ? -24.771 29.440 14.639 1.00 25.25 84 PHE A CA 1
ATOM 689 C C . PHE A 1 84 ? -25.433 29.553 13.243 1.00 25.25 84 PHE A C 1
ATOM 691 O O . PHE A 1 84 ? -25.455 30.629 12.649 1.00 25.25 84 PHE A O 1
ATOM 698 N N . ILE A 1 85 ? -26.130 28.493 12.811 1.00 29.52 85 ILE A N 1
ATOM 699 C CA . ILE A 1 85 ? -27.490 28.632 12.262 1.00 29.52 85 ILE A CA 1
ATOM 700 C C . ILE A 1 85 ? -28.425 27.850 13.189 1.00 29.52 85 ILE A C 1
ATOM 702 O O . ILE A 1 85 ? -28.192 26.683 13.496 1.00 29.52 85 ILE A O 1
ATOM 706 N N . VAL A 1 86 ? -29.445 28.567 13.655 1.00 27.44 86 VAL A N 1
ATOM 707 C CA . VAL A 1 86 ? -30.476 28.199 14.627 1.00 27.44 86 VAL A CA 1
ATOM 708 C C . VAL A 1 86 ? -31.304 27.003 14.152 1.00 27.44 86 VAL A C 1
ATOM 710 O O . VAL A 1 86 ? -31.914 27.076 13.089 1.00 27.44 86 VAL A O 1
ATOM 713 N N . VAL A 1 87 ? -31.454 25.989 15.007 1.00 27.97 87 VAL A N 1
ATOM 714 C CA . VAL A 1 87 ? -32.761 25.360 15.259 1.00 27.97 87 VAL A CA 1
ATOM 715 C C . VAL A 1 87 ? -32.881 25.176 16.779 1.00 27.97 87 VAL A C 1
ATOM 717 O O . VAL A 1 87 ? -32.151 24.389 17.373 1.00 27.97 87 VAL A O 1
ATOM 720 N N . ALA A 1 88 ? -33.743 25.988 17.398 1.00 26.55 88 ALA A N 1
ATOM 721 C CA . ALA A 1 88 ? -34.248 25.867 18.775 1.00 26.55 88 ALA A CA 1
ATOM 722 C C . ALA A 1 88 ? -34.860 24.461 18.995 1.00 26.55 88 ALA A C 1
ATOM 724 O O . ALA A 1 88 ? -35.342 23.880 18.030 1.00 26.55 88 ALA A O 1
ATOM 725 N N . GLU A 1 89 ? -34.977 23.806 20.152 1.00 28.77 89 GLU A N 1
ATOM 726 C CA . GLU A 1 89 ? -34.818 24.021 21.605 1.00 28.77 89 GLU A CA 1
ATOM 727 C C . GLU A 1 89 ? -35.154 22.627 22.256 1.00 28.77 89 GLU A C 1
ATOM 729 O O . GLU A 1 89 ? -35.513 21.708 21.515 1.00 28.77 89 GLU A O 1
ATOM 734 N N . PRO A 1 90 ? -35.253 22.420 23.588 1.00 35.75 90 PRO A N 1
ATOM 735 C CA . PRO A 1 90 ? -34.292 22.597 24.681 1.00 35.75 90 PRO A CA 1
ATOM 736 C C . PRO A 1 90 ? -34.086 21.278 25.489 1.00 35.75 90 PRO A C 1
ATOM 738 O O . PRO A 1 90 ? -34.836 20.319 25.331 1.00 35.75 90 PRO A O 1
ATOM 741 N N . LEU A 1 91 ? -33.097 21.238 26.399 1.00 28.02 91 LEU A N 1
ATOM 742 C CA . LEU A 1 91 ? -33.240 20.871 27.832 1.00 28.02 91 LEU A CA 1
ATOM 743 C C . LEU A 1 91 ? -31.912 20.407 28.480 1.00 28.02 91 LEU A C 1
ATOM 745 O O . LEU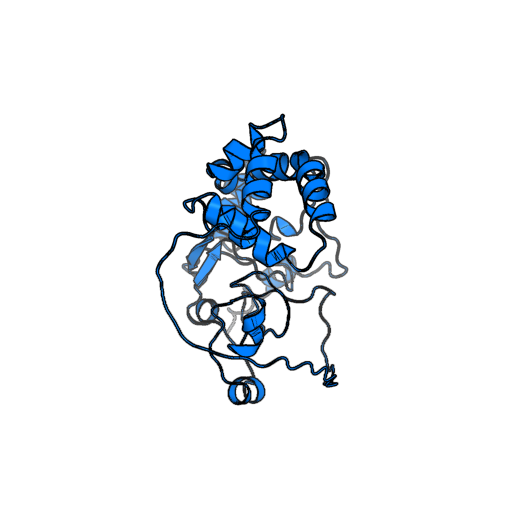 A 1 91 ? -31.405 19.321 28.232 1.00 28.02 91 LEU A O 1
ATOM 749 N N . ALA A 1 92 ? -31.437 21.283 29.372 1.00 27.16 92 ALA A N 1
ATOM 750 C CA . ALA A 1 92 ? -30.956 21.048 30.738 1.00 27.16 92 ALA A CA 1
ATOM 751 C C . ALA A 1 92 ? -29.758 20.116 31.049 1.00 27.16 92 ALA A C 1
ATOM 753 O O . ALA A 1 92 ? -29.855 18.901 30.966 1.00 27.16 92 ALA A O 1
ATOM 754 N N . SER A 1 93 ? -28.747 20.761 31.665 1.00 30.89 93 SER A N 1
ATOM 755 C CA . SER A 1 93 ? -27.913 20.314 32.806 1.00 30.89 93 SER A CA 1
ATOM 756 C C . SER A 1 93 ? -27.010 19.091 32.574 1.00 30.89 93 SER A C 1
ATOM 758 O O . SER A 1 93 ? -27.476 18.007 32.274 1.00 30.89 93 SER A O 1
ATOM 760 N N . GLY A 1 94 ? -25.684 19.141 32.695 1.00 28.27 94 GLY A N 1
ATOM 761 C CA . GLY A 1 94 ? -24.864 19.777 33.725 1.00 28.27 94 GLY A CA 1
ATOM 762 C C . GLY A 1 94 ? -23.969 18.676 34.319 1.00 28.27 94 GLY A C 1
ATOM 763 O O . GLY A 1 94 ? -24.478 17.627 34.697 1.00 28.27 94 GLY A O 1
ATOM 764 N N . GLY A 1 95 ? -22.645 18.862 34.374 1.00 28.94 95 GLY A N 1
ATOM 765 C CA . GLY A 1 95 ? -21.765 17.873 35.015 1.00 28.94 95 GLY A CA 1
ATOM 766 C C . GLY A 1 95 ? -20.316 17.885 34.541 1.00 28.94 95 GLY A C 1
ATOM 767 O O . GLY A 1 95 ? -19.946 17.199 33.598 1.00 28.94 95 GLY A O 1
ATOM 768 N N . LYS A 1 96 ? -19.493 18.662 35.242 1.00 35.25 96 LYS A N 1
ATOM 769 C CA . LYS A 1 96 ? -18.030 18.707 35.161 1.00 35.25 96 LYS A CA 1
ATOM 770 C C . LYS A 1 96 ? -17.451 17.472 35.866 1.00 35.25 96 LYS A C 1
ATOM 772 O O . LYS A 1 96 ? -17.827 17.210 37.004 1.00 35.25 96 LYS A O 1
ATOM 777 N N . GLY A 1 97 ? -16.527 16.752 35.232 1.00 28.27 97 GLY A N 1
ATOM 778 C CA . GLY A 1 97 ? -15.844 15.606 35.839 1.00 28.27 97 GLY A CA 1
ATOM 779 C C . GLY A 1 97 ? -14.462 15.384 35.234 1.00 28.27 97 GLY A C 1
ATOM 780 O O . GLY A 1 97 ? -14.343 14.872 34.128 1.00 28.27 97 GLY A O 1
ATOM 781 N N . ASN A 1 98 ? -13.436 15.809 35.967 1.00 33.66 98 ASN A N 1
ATOM 782 C CA . ASN A 1 98 ? -12.028 15.495 35.736 1.00 33.66 98 ASN A CA 1
ATOM 783 C C . ASN A 1 98 ? -11.751 14.099 36.320 1.00 33.66 98 ASN A C 1
ATOM 785 O O . ASN A 1 98 ? -12.148 13.863 37.461 1.00 33.66 98 ASN A O 1
ATOM 789 N N . CYS A 1 99 ? -11.009 13.232 35.631 1.00 29.95 99 CYS A N 1
ATOM 790 C CA . CYS A 1 99 ? -10.123 12.286 36.313 1.00 29.95 99 CYS A CA 1
ATOM 791 C C . CYS A 1 99 ? -9.017 11.772 35.385 1.00 29.95 99 CYS A C 1
ATOM 793 O O . CYS A 1 99 ? -9.256 11.106 34.380 1.00 29.95 99 CYS A O 1
ATOM 795 N N . ASP A 1 100 ? -7.789 12.080 35.787 1.00 31.34 100 ASP A N 1
ATOM 796 C CA . ASP A 1 100 ? -6.589 11.354 35.413 1.00 31.34 100 ASP A CA 1
ATOM 797 C C . ASP A 1 100 ? -6.669 9.926 35.956 1.00 31.34 100 ASP A C 1
ATOM 79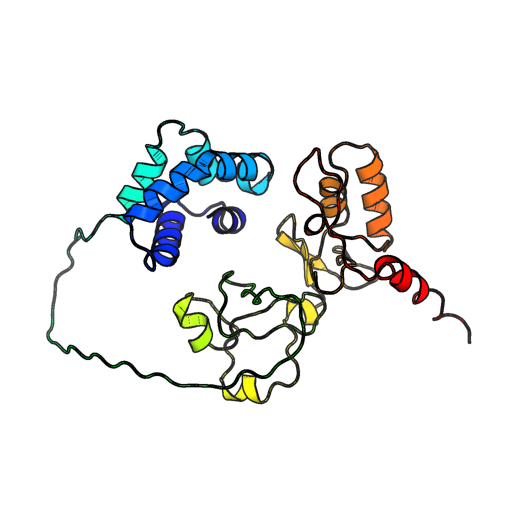9 O O . ASP A 1 100 ? -7.061 9.716 37.103 1.00 31.34 100 ASP A O 1
ATOM 803 N N . THR A 1 101 ? -6.244 8.941 35.170 1.00 31.53 101 THR A N 1
ATOM 804 C CA . THR A 1 101 ? -5.688 7.696 35.713 1.00 31.53 101 THR A CA 1
ATOM 805 C C . THR A 1 101 ? -4.667 7.122 34.739 1.00 31.53 101 THR A C 1
ATOM 807 O O . THR A 1 101 ? -4.974 6.689 33.632 1.00 31.53 101 THR A O 1
ATOM 810 N N . VAL A 1 102 ? -3.419 7.151 35.196 1.00 38.31 102 VAL A N 1
ATOM 811 C CA . VAL A 1 102 ? -2.302 6.329 34.736 1.00 38.31 102 VAL A CA 1
ATOM 812 C C . VAL A 1 102 ? -2.694 4.856 34.843 1.00 38.31 102 VAL A C 1
ATOM 814 O O . VAL A 1 102 ? -3.174 4.418 35.888 1.00 38.31 102 VAL A O 1
ATOM 817 N N . SER A 1 103 ? -2.456 4.079 33.788 1.00 34.91 103 SER A N 1
ATOM 818 C CA . SER A 1 103 ? -2.378 2.628 33.915 1.00 34.91 103 SER A CA 1
ATOM 819 C C . SER A 1 103 ? -1.238 2.102 33.058 1.00 34.91 103 SER A C 1
ATOM 821 O O . SER A 1 103 ? -1.245 2.199 31.832 1.00 34.91 103 SER A O 1
ATOM 823 N N . ASP A 1 104 ? -0.240 1.634 33.793 1.00 37.59 104 ASP A N 1
ATOM 824 C CA . ASP A 1 104 ? 0.942 0.904 33.379 1.00 37.59 104 ASP A CA 1
ATOM 825 C C . ASP A 1 104 ? 0.541 -0.459 32.789 1.00 37.59 104 ASP A C 1
ATOM 827 O O . ASP A 1 104 ? -0.419 -1.087 33.246 1.00 37.59 104 ASP A O 1
ATOM 831 N N . GLY A 1 105 ? 1.236 -0.909 31.745 1.00 32.53 105 GLY A N 1
ATOM 832 C CA . GLY A 1 105 ? 0.771 -2.038 30.939 1.00 32.53 105 GLY A CA 1
ATOM 833 C C . GLY A 1 105 ? 1.786 -2.585 29.945 1.00 32.53 105 GLY A C 1
ATOM 834 O O . GLY A 1 105 ? 1.520 -2.592 28.751 1.00 32.53 105 GLY A O 1
ATOM 835 N N . ASN A 1 106 ? 2.922 -3.049 30.469 1.00 30.91 106 ASN A N 1
ATOM 836 C CA . ASN A 1 106 ? 3.819 -4.087 29.940 1.00 30.91 106 ASN A CA 1
ATOM 837 C C . ASN A 1 106 ? 4.139 -4.109 28.431 1.00 30.91 106 ASN A C 1
ATOM 839 O O . ASN A 1 106 ? 3.440 -4.692 27.604 1.00 30.91 106 ASN A O 1
ATOM 843 N N . ILE A 1 107 ? 5.339 -3.605 28.145 1.00 49.50 107 ILE A N 1
ATOM 844 C CA . ILE A 1 107 ? 6.150 -3.850 26.952 1.00 49.50 107 ILE A CA 1
ATOM 845 C C . ILE A 1 107 ? 6.783 -5.245 27.049 1.00 49.50 107 ILE A C 1
ATOM 847 O O . ILE A 1 107 ? 7.642 -5.433 27.902 1.00 49.50 107 ILE A O 1
ATOM 851 N N . ILE A 1 108 ? 6.429 -6.170 26.148 1.00 42.72 108 ILE A N 1
ATOM 852 C CA . ILE A 1 108 ? 7.275 -7.280 25.645 1.00 42.72 108 ILE A CA 1
ATOM 853 C C . ILE A 1 108 ? 6.683 -7.663 24.272 1.00 42.72 108 ILE A C 1
ATOM 855 O O . ILE A 1 108 ? 5.499 -7.971 24.209 1.00 42.72 108 ILE A O 1
ATOM 859 N N . GLY A 1 109 ? 7.340 -7.677 23.113 1.00 35.34 109 GLY A N 1
ATOM 860 C CA . GLY A 1 109 ? 8.728 -7.533 22.674 1.00 35.34 109 GLY A CA 1
ATOM 861 C C . GLY A 1 109 ? 8.838 -8.332 21.359 1.00 35.34 109 GLY A C 1
ATOM 862 O O . GLY A 1 109 ? 8.228 -9.394 21.284 1.00 35.34 109 GLY A O 1
ATOM 863 N N . ASP A 1 110 ? 9.500 -7.806 20.323 1.00 37.25 110 ASP A N 1
ATOM 864 C CA . ASP A 1 110 ? 10.406 -8.549 19.417 1.00 37.25 110 ASP A CA 1
ATOM 865 C C . ASP A 1 110 ? 10.894 -7.643 18.270 1.00 37.25 110 ASP A C 1
ATOM 867 O O . ASP A 1 110 ? 10.169 -6.789 17.753 1.00 37.25 110 ASP A O 1
ATOM 871 N N . ASP A 1 111 ? 12.156 -7.834 17.921 1.00 42.84 111 ASP A N 1
ATOM 872 C CA . ASP A 1 111 ? 13.043 -6.945 17.188 1.00 42.84 111 ASP A CA 1
ATOM 873 C C . ASP A 1 111 ? 12.592 -6.632 15.752 1.00 42.84 111 ASP A C 1
ATOM 875 O O . ASP A 1 111 ? 12.454 -7.504 14.892 1.00 42.84 111 ASP A O 1
ATOM 879 N N . GLY A 1 112 ? 12.438 -5.342 15.445 1.00 41.75 112 GLY A N 1
ATOM 880 C CA . GLY A 1 112 ? 12.090 -4.898 14.099 1.00 41.75 112 GLY A CA 1
ATOM 881 C C . GLY A 1 112 ? 12.181 -3.390 13.923 1.00 41.75 112 GLY A C 1
ATOM 882 O O . GLY A 1 112 ? 11.190 -2.692 14.075 1.00 41.75 112 GLY A O 1
ATOM 883 N N . ASP A 1 113 ? 13.374 -2.900 13.582 1.00 44.25 113 ASP A N 1
ATOM 884 C CA . ASP A 1 113 ? 13.597 -1.649 12.839 1.00 44.25 113 ASP A CA 1
ATOM 885 C C . ASP A 1 113 ? 12.720 -0.441 13.224 1.00 44.25 113 ASP A C 1
ATOM 887 O O . ASP A 1 113 ? 11.983 0.051 12.379 1.00 44.25 113 ASP A O 1
ATOM 891 N N . GLY A 1 114 ? 12.807 0.020 14.479 1.00 47.41 114 GLY A N 1
ATOM 892 C CA . GLY A 1 114 ? 12.651 1.415 14.951 1.00 47.41 114 GLY A CA 1
ATOM 893 C C . GLY A 1 114 ? 11.475 2.288 14.476 1.00 47.41 114 GLY A C 1
ATOM 894 O O . GLY A 1 114 ? 11.437 3.468 14.810 1.00 47.41 114 GLY A O 1
ATOM 895 N N . THR A 1 115 ? 10.537 1.760 13.702 1.00 57.84 115 THR A N 1
ATOM 896 C CA . THR A 1 115 ? 9.400 2.470 13.130 1.00 57.84 115 THR A CA 1
ATOM 897 C C . THR A 1 115 ? 8.150 1.835 13.690 1.00 57.84 115 THR A C 1
ATOM 899 O O . THR A 1 115 ? 7.837 0.673 13.426 1.00 57.84 115 THR A O 1
ATOM 902 N N . GLU A 1 116 ? 7.449 2.598 14.523 1.00 73.38 116 GLU A N 1
ATOM 903 C CA . GLU A 1 116 ? 6.152 2.176 15.021 1.00 73.38 116 GLU A CA 1
ATOM 904 C C . GLU A 1 116 ? 5.234 1.930 13.816 1.00 73.38 116 GLU A C 1
ATOM 906 O O . GLU A 1 116 ? 5.150 2.780 12.920 1.00 73.38 116 GLU A O 1
ATOM 911 N N . PRO A 1 117 ? 4.578 0.760 13.738 1.00 82.62 117 PRO A N 1
ATOM 912 C CA . PRO A 1 117 ? 3.669 0.493 12.641 1.00 82.62 117 PRO A CA 1
ATOM 913 C C . PRO A 1 117 ? 2.560 1.550 12.622 1.00 82.62 117 PRO A C 1
ATOM 915 O O . PRO A 1 117 ? 2.162 2.083 13.656 1.00 82.62 117 PRO A O 1
ATOM 918 N N . ILE A 1 118 ? 2.029 1.824 11.433 1.00 90.81 118 ILE A N 1
ATOM 919 C CA . ILE A 1 118 ? 0.863 2.690 11.252 1.00 90.81 118 ILE A CA 1
ATOM 920 C C . ILE A 1 118 ? -0.323 1.877 10.745 1.00 90.81 118 ILE A C 1
ATOM 922 O O . ILE A 1 118 ? -0.172 0.874 10.038 1.00 90.81 118 ILE A O 1
ATOM 926 N N . CYS A 1 119 ? -1.527 2.312 11.104 1.00 93.62 119 CYS A N 1
ATOM 927 C CA . CYS A 1 119 ? -2.753 1.693 10.631 1.00 93.62 119 CYS A CA 1
ATOM 928 C C . CYS A 1 119 ? -2.920 1.899 9.122 1.00 93.62 119 CYS A C 1
ATOM 930 O O . CYS A 1 119 ? -3.059 3.024 8.662 1.00 93.62 119 CYS A O 1
ATOM 932 N N . ALA A 1 120 ? -3.049 0.829 8.343 1.00 90.69 120 ALA A N 1
ATOM 933 C CA . ALA A 1 120 ? -3.245 0.906 6.894 1.00 90.69 120 ALA A CA 1
ATOM 934 C C . ALA A 1 120 ? -4.602 1.503 6.462 1.00 90.69 120 ALA A C 1
ATOM 936 O O . ALA A 1 120 ? -4.865 1.648 5.266 1.00 90.69 120 ALA A O 1
ATOM 937 N N . ILE A 1 121 ? -5.497 1.801 7.410 1.00 87.81 121 ILE A N 1
ATOM 938 C CA . ILE A 1 121 ? -6.796 2.429 7.140 1.00 87.81 121 ILE A CA 1
ATOM 939 C C . ILE A 1 121 ? -6.735 3.942 7.354 1.00 87.81 121 ILE A C 1
ATOM 941 O O . ILE A 1 121 ? -7.345 4.664 6.564 1.00 87.81 121 ILE A O 1
ATOM 945 N N . CYS A 1 122 ? -6.056 4.420 8.397 1.00 91.50 122 CYS A N 1
ATOM 946 C CA . CYS A 1 122 ? -6.075 5.835 8.785 1.00 91.50 122 CYS A CA 1
ATOM 947 C C . CYS A 1 122 ? -4.689 6.481 8.916 1.00 91.50 122 CYS A C 1
ATOM 949 O O . CYS A 1 122 ? -4.633 7.670 9.187 1.00 91.50 122 CYS A O 1
ATOM 951 N N . ASP A 1 123 ? -3.612 5.717 8.731 1.00 90.50 123 ASP A N 1
ATOM 952 C CA . ASP A 1 123 ? -2.204 6.132 8.830 1.00 90.50 123 ASP A CA 1
ATOM 953 C C . ASP A 1 123 ? -1.778 6.665 10.205 1.00 90.50 123 ASP A C 1
ATOM 955 O O . ASP A 1 123 ? -0.734 7.294 10.338 1.00 90.50 123 ASP A O 1
ATOM 959 N N . GLU A 1 124 ? -2.565 6.372 11.238 1.00 91.88 124 GLU A N 1
ATOM 960 C CA . GLU A 1 124 ? -2.257 6.728 12.622 1.00 91.88 124 GLU A CA 1
ATOM 961 C C . GLU A 1 124 ? -1.662 5.524 13.361 1.00 91.88 124 GLU A C 1
ATOM 963 O O . GLU A 1 124 ? -2.037 4.374 13.097 1.00 91.88 124 GLU A O 1
ATOM 968 N N . GLY A 1 125 ? -0.759 5.800 14.302 1.00 89.44 125 GLY A N 1
ATOM 969 C CA . GLY A 1 125 ? -0.185 4.805 15.208 1.00 89.44 125 GLY A CA 1
ATOM 970 C C . GLY A 1 125 ? -1.136 4.388 16.341 1.00 89.44 125 GLY A C 1
ATOM 971 O O . GLY A 1 125 ? -2.361 4.547 16.262 1.00 89.44 125 GLY A O 1
ATOM 972 N N . GLY A 1 126 ? -0.558 3.868 17.423 1.00 90.44 126 GLY A N 1
ATOM 973 C CA . GLY A 1 126 ? -1.274 3.412 18.618 1.00 90.44 126 GLY A CA 1
ATOM 974 C C . GLY A 1 126 ? -1.330 1.889 18.731 1.00 90.44 126 GLY A C 1
ATOM 975 O O . GLY A 1 126 ? -0.428 1.189 18.281 1.00 90.44 126 GLY A O 1
ATOM 976 N N . GLU A 1 127 ? -2.393 1.368 19.347 1.00 92.12 127 GLU A N 1
ATOM 977 C CA . GLU A 1 127 ? -2.581 -0.077 19.496 1.00 92.12 127 GLU A CA 1
ATOM 978 C C . GLU A 1 127 ? -2.953 -0.704 18.147 1.00 92.12 127 GLU A C 1
ATOM 980 O O . GLU A 1 127 ? -4.042 -0.479 17.610 1.00 92.12 127 GLU A O 1
ATOM 985 N N . LEU A 1 128 ? -2.032 -1.486 17.582 1.00 92.94 128 LEU A N 1
ATOM 986 C CA . LEU A 1 128 ? -2.165 -2.046 16.245 1.00 92.94 128 LEU A CA 1
ATOM 987 C C . LEU A 1 128 ? -1.914 -3.549 16.220 1.00 92.94 128 LEU A C 1
ATOM 989 O O . LEU A 1 128 ? -1.022 -4.077 16.878 1.00 92.94 128 LEU A O 1
ATOM 993 N N . LEU A 1 129 ? -2.672 -4.223 15.362 1.00 92.81 129 LEU A N 1
ATOM 994 C CA . LEU A 1 129 ? -2.530 -5.632 15.046 1.00 92.81 129 LEU A CA 1
ATOM 995 C C . LEU A 1 129 ? -1.901 -5.792 13.659 1.00 92.81 129 LEU A C 1
ATOM 997 O O . LEU A 1 129 ? -2.496 -5.445 12.634 1.00 92.81 129 LEU A O 1
ATOM 1001 N N . SER A 1 130 ? -0.683 -6.329 13.629 1.00 91.69 130 SER A N 1
ATOM 1002 C CA . SER A 1 130 ? 0.099 -6.504 12.402 1.00 91.69 130 SER A CA 1
ATOM 1003 C C . SER A 1 130 ? -0.275 -7.783 11.6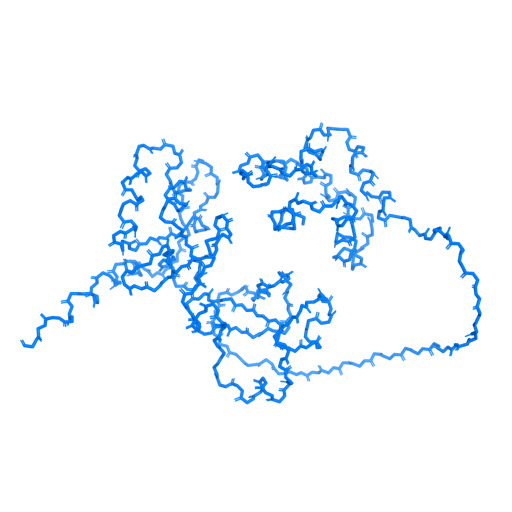55 1.00 91.69 130 SER A C 1
ATOM 1005 O O . SER A 1 130 ? -0.266 -8.885 12.209 1.00 91.69 130 SER A O 1
ATOM 1007 N N . CYS A 1 131 ? -0.544 -7.656 10.356 1.00 93.50 131 CYS A N 1
ATOM 1008 C CA . CYS A 1 131 ? -0.774 -8.785 9.465 1.00 93.50 131 CYS A CA 1
ATOM 1009 C C . CYS A 1 131 ? 0.513 -9.601 9.302 1.00 93.50 131 CYS A C 1
ATOM 1011 O O . CYS A 1 131 ? 1.527 -9.110 8.804 1.00 93.50 131 CYS A O 1
ATOM 1013 N N . LYS A 1 132 ? 0.451 -10.891 9.638 1.00 90.81 132 LYS A N 1
ATOM 1014 C CA . LYS A 1 132 ? 1.564 -11.840 9.473 1.00 90.81 132 LYS A CA 1
ATOM 1015 C C . LYS A 1 132 ? 1.695 -12.373 8.036 1.00 90.81 132 LYS A C 1
ATOM 1017 O O . LYS A 1 132 ? 2.472 -13.290 7.790 1.00 90.81 132 LYS A O 1
ATOM 1022 N N . GLY A 1 133 ? 0.936 -11.815 7.091 1.00 89.44 133 GLY A N 1
ATOM 1023 C CA . GLY A 1 133 ? 1.009 -12.129 5.664 1.00 89.44 133 GLY A CA 1
ATOM 1024 C C . GLY A 1 133 ? 2.141 -11.395 4.937 1.00 89.44 133 GLY A C 1
ATOM 1025 O O . GLY A 1 133 ? 3.058 -10.833 5.550 1.00 89.44 133 GLY A O 1
ATOM 1026 N N . ARG A 1 134 ? 2.060 -11.382 3.599 1.00 87.06 134 ARG A N 1
ATOM 1027 C CA . ARG A 1 134 ? 3.047 -10.719 2.730 1.00 87.06 134 ARG A CA 1
ATOM 1028 C C . ARG A 1 134 ? 2.995 -9.188 2.828 1.00 87.06 134 ARG A C 1
ATOM 1030 O O . ARG A 1 134 ? 4.035 -8.553 2.742 1.00 87.06 134 ARG A O 1
ATOM 1037 N N . CYS A 1 135 ? 1.829 -8.592 3.096 1.00 91.38 135 CYS A N 1
ATOM 1038 C CA . CYS A 1 135 ? 1.657 -7.134 3.038 1.00 91.38 135 CYS A CA 1
ATOM 1039 C C . CYS A 1 135 ? 2.289 -6.331 4.184 1.00 91.38 135 CYS A C 1
ATOM 1041 O O . CYS A 1 135 ? 2.413 -5.121 4.050 1.00 91.38 135 CYS A O 1
ATOM 1043 N N . LYS A 1 136 ? 2.618 -6.966 5.320 1.00 87.81 136 LYS A N 1
ATOM 1044 C CA . LYS A 1 136 ? 3.168 -6.321 6.536 1.00 87.81 136 LYS A CA 1
ATOM 1045 C C . LYS A 1 136 ? 2.354 -5.140 7.101 1.00 87.81 136 LYS A C 1
ATOM 1047 O O . LYS A 1 136 ? 2.817 -4.452 8.000 1.00 87.81 136 LYS A O 1
ATOM 1052 N N . ARG A 1 137 ? 1.121 -4.934 6.626 1.00 91.56 137 ARG A N 1
ATOM 1053 C CA . ARG A 1 137 ? 0.217 -3.869 7.087 1.00 91.56 137 ARG A CA 1
ATOM 1054 C C . ARG A 1 137 ? -0.269 -4.123 8.512 1.00 91.56 137 ARG A C 1
ATOM 1056 O O . ARG A 1 137 ? -0.510 -5.276 8.873 1.00 91.56 137 ARG A O 1
ATOM 1063 N N . ALA A 1 138 ? -0.509 -3.053 9.260 1.00 93.75 138 ALA A N 1
ATOM 1064 C CA . ALA A 1 138 ? -1.094 -3.093 10.596 1.00 93.75 138 ALA A CA 1
ATOM 1065 C C . ALA A 1 138 ? -2.438 -2.353 10.643 1.00 93.75 138 ALA A C 1
ATOM 1067 O O . ALA A 1 138 ? -2.748 -1.562 9.751 1.00 93.75 138 ALA A O 1
ATOM 1068 N N . PHE A 1 139 ? -3.267 -2.648 11.643 1.00 95.31 139 PHE A N 1
ATOM 1069 C CA . PHE A 1 139 ? -4.635 -2.131 11.744 1.00 95.31 139 PHE A CA 1
ATOM 1070 C C . PHE A 1 139 ? -5.037 -1.944 13.201 1.00 95.31 139 PHE A C 1
ATOM 1072 O O . PHE A 1 139 ? -4.651 -2.758 14.035 1.00 95.31 139 PHE A O 1
ATOM 1079 N N . HIS A 1 140 ? -5.870 -0.946 13.504 1.00 96.25 140 HIS A N 1
ATOM 1080 C CA . HIS A 1 140 ? -6.526 -0.867 14.813 1.00 96.25 140 HIS A CA 1
ATOM 1081 C C . HIS A 1 140 ? -7.448 -2.085 14.983 1.00 96.25 140 HIS A C 1
ATOM 1083 O O . HIS A 1 140 ? -8.373 -2.244 14.176 1.00 96.25 140 HIS A O 1
ATOM 1089 N N . PRO A 1 141 ? -7.206 -2.968 15.970 1.00 94.81 141 PRO A N 1
ATOM 1090 C CA . PRO A 1 141 ? -7.960 -4.211 16.072 1.00 94.81 141 PRO A CA 1
ATOM 1091 C C . PRO A 1 141 ? -9.368 -4.007 16.635 1.00 94.81 141 PRO A C 1
ATOM 1093 O O . PRO A 1 141 ? -10.307 -4.639 16.158 1.00 94.81 141 PRO A O 1
ATOM 1096 N N . THR A 1 142 ? -9.511 -3.112 17.614 1.00 95.00 142 THR A N 1
ATOM 1097 C CA . THR A 1 142 ? -10.753 -2.833 18.346 1.00 95.00 142 THR A CA 1
ATOM 1098 C C . THR A 1 142 ? -11.240 -1.410 18.071 1.00 95.00 142 THR A C 1
ATOM 1100 O O . THR A 1 142 ? -10.449 -0.541 17.689 1.00 95.00 142 THR A O 1
ATOM 1103 N N . ILE A 1 143 ? -12.530 -1.151 18.312 1.00 92.75 143 ILE A N 1
ATOM 1104 C CA . ILE A 1 143 ? -13.123 0.192 18.193 1.00 92.75 143 ILE A CA 1
ATOM 1105 C C . ILE A 1 143 ? -12.427 1.169 19.151 1.00 92.75 143 ILE A C 1
ATOM 1107 O O . ILE A 1 143 ? -12.148 2.309 18.782 1.00 92.75 143 ILE A O 1
ATOM 1111 N N . GLU A 1 144 ? -12.102 0.723 20.366 1.00 93.69 144 GLU A N 1
ATOM 1112 C CA . GLU A 1 144 ? -11.360 1.484 21.377 1.00 93.69 144 GLU A CA 1
ATOM 1113 C C . GLU A 1 144 ? -10.001 1.948 20.847 1.00 93.69 144 GLU A C 1
ATOM 1115 O O . GLU A 1 144 ? -9.687 3.138 20.937 1.00 93.69 144 GLU A O 1
ATOM 1120 N N . ALA A 1 145 ? -9.230 1.040 20.242 1.00 92.88 145 ALA A N 1
ATOM 1121 C CA . ALA A 1 145 ? -7.905 1.333 19.698 1.00 92.88 145 ALA A CA 1
ATOM 1122 C C . ALA A 1 145 ? -7.962 2.384 18.577 1.00 92.88 145 ALA A C 1
ATOM 1124 O O . ALA A 1 145 ? -7.118 3.277 18.505 1.00 92.88 145 ALA A O 1
ATOM 1125 N N . GLY A 1 146 ? -8.991 2.320 17.727 1.00 90.06 146 GLY A N 1
ATOM 1126 C CA . GLY A 1 146 ? -9.210 3.275 16.637 1.00 90.06 146 GLY A CA 1
ATOM 1127 C C . GLY A 1 146 ? -9.970 4.544 17.024 1.00 90.06 146 GLY A C 1
ATOM 1128 O O . GLY A 1 146 ? -10.152 5.427 16.183 1.00 90.06 146 GLY A O 1
ATOM 1129 N N . ARG A 1 147 ? -10.426 4.674 18.275 1.00 90.31 147 ARG A N 1
ATOM 1130 C CA . ARG A 1 147 ? -11.314 5.766 18.707 1.00 90.31 147 ARG A CA 1
ATOM 1131 C C . ARG A 1 147 ? -10.670 7.137 18.524 1.00 90.31 147 ARG A C 1
ATOM 1133 O O . ARG A 1 147 ? -11.311 8.058 18.024 1.00 90.31 147 ARG A O 1
ATOM 1140 N N . LYS A 1 148 ? -9.387 7.263 18.885 1.00 87.56 148 LYS A N 1
ATOM 1141 C CA . LYS A 1 148 ? -8.629 8.525 18.786 1.00 87.56 148 LYS A CA 1
ATOM 1142 C C . LYS A 1 148 ? -8.434 8.995 17.341 1.00 87.56 148 LYS A C 1
ATOM 1144 O O . LYS A 1 148 ? -8.296 10.193 17.117 1.00 87.56 148 LYS A O 1
ATOM 1149 N N . SER A 1 149 ? -8.406 8.066 16.389 1.00 88.19 149 SER A N 1
ATOM 1150 C CA . SER A 1 149 ? -8.191 8.323 14.961 1.00 88.19 149 SER A CA 1
ATOM 1151 C C . SER A 1 149 ? -9.480 8.256 14.136 1.00 88.19 149 SER A C 1
ATOM 1153 O O . SER A 1 149 ? -9.427 8.415 12.918 1.00 88.19 149 SER A O 1
ATOM 1155 N N . LYS A 1 150 ? -10.638 8.004 14.773 1.00 90.88 150 LYS A N 1
ATOM 1156 C CA . LYS A 1 150 ? -11.926 7.729 14.105 1.00 90.88 150 LYS A CA 1
ATOM 1157 C C . LYS A 1 150 ? -11.790 6.652 13.015 1.00 90.88 150 LYS A C 1
ATOM 1159 O O . LYS A 1 150 ? -12.409 6.729 11.953 1.00 90.88 150 LYS A O 1
ATOM 1164 N N . CYS A 1 151 ? -10.927 5.670 13.260 1.00 91.62 151 CYS A N 1
ATOM 1165 C CA . CYS A 1 151 ? -10.659 4.581 12.334 1.00 91.62 151 CYS A CA 1
ATOM 1166 C C . CYS A 1 151 ? -11.859 3.625 12.270 1.00 91.62 151 CYS A C 1
ATOM 1168 O O . CYS A 1 151 ? -12.544 3.420 13.267 1.00 91.62 151 CYS A O 1
ATOM 1170 N N . VAL A 1 152 ? -12.096 3.007 11.108 1.00 89.69 152 VAL A N 1
ATOM 1171 C CA . VAL A 1 152 ? -13.143 1.977 10.941 1.00 89.69 152 VAL A CA 1
ATOM 1172 C C . VAL A 1 152 ? -12.784 0.681 11.691 1.00 89.69 152 VAL A C 1
ATOM 1174 O O . VAL A 1 152 ? -13.673 -0.040 12.128 1.00 89.69 152 VAL A O 1
ATOM 1177 N N . THR A 1 153 ? -11.491 0.451 11.954 1.00 91.94 153 THR A N 1
ATOM 1178 C CA . THR A 1 153 ? -10.940 -0.694 12.712 1.00 91.94 153 THR A CA 1
ATOM 1179 C C . THR A 1 153 ? -11.289 -2.062 12.111 1.00 91.94 153 THR A C 1
ATOM 1181 O O . THR A 1 153 ? -11.961 -2.151 11.086 1.00 91.94 153 THR A O 1
ATOM 1184 N N . LEU A 1 154 ? -10.777 -3.138 12.713 1.00 92.12 154 LEU A N 1
ATOM 1185 C CA . LEU A 1 154 ? -11.141 -4.514 12.351 1.00 92.12 154 LEU A CA 1
ATOM 1186 C C . LEU A 1 154 ? -12.394 -5.021 13.084 1.00 92.12 154 LEU A C 1
ATOM 1188 O O . LEU A 1 154 ? -12.945 -6.043 12.686 1.00 92.12 154 LEU A O 1
ATOM 1192 N N . GLY A 1 155 ? -12.841 -4.329 14.137 1.00 91.38 155 GLY A N 1
ATOM 1193 C CA . GLY A 1 155 ? -14.043 -4.693 14.892 1.00 91.38 155 GLY A CA 1
ATOM 1194 C C . GLY A 1 155 ? -13.903 -5.920 15.800 1.00 91.38 155 GLY A C 1
ATOM 1195 O O . GLY A 1 155 ? -14.918 -6.464 16.229 1.00 91.38 155 GLY A O 1
ATOM 1196 N N . TYR A 1 156 ? -12.681 -6.367 16.109 1.00 91.38 156 TYR A N 1
ATOM 1197 C CA . TYR A 1 156 ? -12.471 -7.439 17.083 1.00 91.38 156 TYR A CA 1
ATOM 1198 C C . TYR A 1 156 ? -12.727 -6.955 18.512 1.00 91.38 156 TYR A C 1
ATOM 1200 O O . TYR A 1 156 ? -12.586 -5.772 18.828 1.00 91.38 156 TYR A O 1
ATOM 1208 N N . THR A 1 157 ? -13.049 -7.889 19.404 1.00 92.56 157 THR A N 1
ATOM 1209 C CA . THR A 1 157 ? -13.066 -7.636 20.849 1.00 92.56 157 THR A CA 1
ATOM 1210 C C . THR A 1 157 ? -11.662 -7.769 21.440 1.00 92.56 157 THR A C 1
ATOM 1212 O O . THR A 1 157 ? -10.817 -8.492 20.913 1.00 92.56 157 THR A O 1
ATOM 1215 N N . ALA A 1 158 ? -11.408 -7.131 22.585 1.00 92.25 158 ALA A N 1
ATOM 1216 C CA . ALA A 1 158 ? -10.123 -7.263 23.278 1.00 92.25 158 ALA A CA 1
ATOM 1217 C C . ALA A 1 158 ? -9.777 -8.726 23.634 1.00 92.25 158 ALA A C 1
ATOM 1219 O O . ALA A 1 158 ? -8.608 -9.103 23.613 1.00 92.25 158 ALA A O 1
ATOM 1220 N N . VAL A 1 159 ? -10.784 -9.559 23.928 1.00 93.50 159 VAL A N 1
ATOM 1221 C CA . VAL A 1 159 ? -10.597 -10.997 24.190 1.00 93.50 159 VAL A CA 1
ATOM 1222 C C . VAL A 1 159 ? -10.143 -11.719 22.922 1.00 93.50 159 VAL A C 1
ATOM 1224 O O . VAL A 1 159 ? -9.121 -12.396 22.948 1.00 93.50 159 VAL A O 1
ATOM 1227 N N . GLN A 1 160 ? -10.824 -11.486 21.793 1.00 91.94 160 GLN A N 1
ATOM 1228 C CA . GLN A 1 160 ? -10.436 -12.067 20.504 1.00 91.94 160 GLN A CA 1
ATOM 1229 C C . GLN A 1 160 ? -9.006 -11.692 20.117 1.00 91.94 160 GLN A C 1
ATOM 1231 O O . GLN A 1 160 ? -8.277 -12.541 19.622 1.00 91.94 160 GLN A O 1
ATOM 1236 N N . VAL A 1 161 ? -8.588 -10.444 20.348 1.00 91.19 161 VAL A N 1
ATOM 1237 C CA . VAL A 1 161 ? -7.219 -9.990 20.051 1.00 91.19 161 VAL A CA 1
ATOM 1238 C C . VAL A 1 161 ? -6.191 -10.714 20.917 1.00 91.19 161 VAL A C 1
ATOM 1240 O O . VAL A 1 161 ? -5.170 -11.149 20.393 1.00 91.19 161 VAL A O 1
ATOM 1243 N N . LYS A 1 162 ? -6.463 -10.884 22.218 1.00 90.19 162 LYS A N 1
ATOM 1244 C CA . LYS A 1 162 ? -5.565 -11.589 23.149 1.00 90.19 162 LYS A CA 1
ATOM 1245 C C . LYS A 1 162 ? -5.417 -13.074 22.825 1.00 90.19 162 LYS A C 1
ATOM 1247 O O . LYS A 1 162 ? -4.332 -13.620 22.972 1.00 90.19 162 LYS A O 1
ATOM 1252 N N . GLU A 1 163 ? -6.492 -13.718 22.383 1.00 92.38 163 GLU A N 1
ATOM 1253 C CA . GLU A 1 163 ? -6.495 -15.137 22.003 1.00 92.38 163 GLU A CA 1
ATOM 1254 C C . GLU A 1 163 ? -5.963 -15.371 20.576 1.00 92.38 163 GLU A C 1
ATOM 1256 O O . GLU A 1 163 ? -5.704 -16.506 20.167 1.00 92.38 163 GLU A O 1
ATOM 1261 N N . MET A 1 164 ? -5.791 -14.307 19.785 1.00 86.50 164 MET A N 1
ATOM 1262 C CA . MET A 1 164 ? -5.388 -14.411 18.389 1.00 86.50 164 MET A CA 1
ATOM 1263 C C . MET A 1 164 ? -3.885 -14.648 18.247 1.00 86.50 164 MET A C 1
ATOM 1265 O O . MET A 1 164 ? -3.079 -13.725 18.243 1.00 86.50 164 MET A O 1
ATOM 1269 N N . ASN A 1 165 ? -3.517 -15.899 17.976 1.00 83.25 165 ASN A N 1
ATOM 1270 C CA . ASN A 1 165 ? -2.122 -16.272 17.724 1.00 83.25 165 ASN A CA 1
ATOM 1271 C C . ASN A 1 165 ? -1.552 -15.675 16.422 1.00 83.25 165 ASN A C 1
ATOM 1273 O O . ASN A 1 165 ? -0.359 -15.388 16.322 1.00 83.25 165 ASN A O 1
ATOM 1277 N N . LYS A 1 166 ? -2.382 -15.526 15.378 1.00 90.00 166 LYS A N 1
ATOM 1278 C CA . LYS A 1 166 ? -1.934 -15.064 14.056 1.00 90.00 166 LYS A CA 1
ATOM 1279 C C . LYS A 1 166 ? -3.035 -14.330 13.302 1.00 90.00 166 LYS A C 1
ATOM 1281 O O . LYS A 1 166 ? -4.013 -14.933 12.866 1.00 90.00 166 LYS A O 1
ATOM 1286 N N . PHE A 1 167 ? -2.817 -13.044 13.050 1.00 91.94 167 PHE A N 1
ATOM 1287 C CA . PHE A 1 167 ? -3.698 -12.244 12.207 1.00 91.94 167 PHE A CA 1
ATOM 1288 C C . PHE A 1 167 ? -3.234 -12.231 10.744 1.00 91.94 167 PHE A C 1
ATOM 1290 O O . PHE A 1 167 ? -2.091 -11.879 10.447 1.00 91.94 167 PHE A O 1
ATOM 1297 N N . ILE A 1 168 ? -4.139 -12.566 9.819 1.00 92.06 168 ILE A N 1
ATOM 1298 C CA . ILE A 1 168 ? -3.976 -12.380 8.370 1.00 92.06 168 ILE A CA 1
ATOM 1299 C C . ILE A 1 168 ? -5.158 -11.551 7.854 1.00 92.06 168 ILE A C 1
ATOM 1301 O O . ILE A 1 168 ? -6.308 -11.986 7.966 1.00 92.06 168 ILE A O 1
ATOM 1305 N N . CYS A 1 169 ? -4.874 -10.382 7.269 1.00 91.62 169 CYS A N 1
ATOM 1306 C CA . CYS A 1 169 ? -5.894 -9.512 6.672 1.00 91.62 169 CYS A CA 1
ATOM 1307 C C . CYS A 1 169 ? -6.505 -10.130 5.404 1.00 91.62 169 CYS A C 1
ATOM 1309 O O . CYS A 1 169 ? -5.840 -10.912 4.721 1.00 91.62 169 CYS A O 1
ATOM 1311 N N . GLU A 1 170 ? -7.726 -9.729 5.049 1.00 89.06 170 GLU A N 1
ATOM 1312 C CA . GLU A 1 170 ? -8.478 -10.280 3.909 1.00 89.06 170 GLU A CA 1
ATOM 1313 C C . GLU A 1 170 ? -7.703 -10.219 2.590 1.00 89.06 170 GLU A C 1
ATOM 1315 O O . GLU A 1 170 ? -7.580 -11.227 1.908 1.00 89.06 170 GLU A O 1
ATOM 1320 N N . ASN A 1 171 ? -7.062 -9.090 2.287 1.00 92.62 171 ASN A N 1
ATOM 1321 C CA . ASN A 1 171 ? -6.190 -8.944 1.116 1.00 92.62 171 ASN A CA 1
ATOM 1322 C C . ASN A 1 171 ? -5.100 -10.022 1.029 1.00 92.62 171 ASN A C 1
ATOM 1324 O O . ASN A 1 171 ? -4.809 -10.523 -0.049 1.00 92.62 171 ASN A O 1
ATOM 1328 N N . CYS A 1 172 ? -4.496 -10.407 2.158 1.00 94.56 172 CYS A N 1
ATOM 1329 C CA . CYS A 1 172 ? -3.522 -11.498 2.160 1.00 94.56 172 CYS A CA 1
ATOM 1330 C C . CYS A 1 172 ? -4.185 -12.874 2.066 1.00 94.56 172 CYS A C 1
ATOM 1332 O O . CYS A 1 172 ? -3.566 -13.771 1.509 1.00 94.56 172 CYS A O 1
ATOM 1334 N N . ARG A 1 173 ? -5.403 -13.055 2.600 1.00 93.06 173 ARG A N 1
ATOM 1335 C CA . ARG A 1 173 ? -6.153 -14.319 2.477 1.00 93.06 173 ARG A CA 1
ATOM 1336 C C . ARG A 1 173 ? -6.573 -14.592 1.036 1.00 93.06 173 ARG A C 1
ATOM 1338 O O . ARG A 1 173 ? -6.503 -15.731 0.604 1.00 93.06 173 ARG A O 1
ATOM 1345 N N . TYR A 1 174 ? -6.983 -13.550 0.319 1.00 92.12 174 TYR A N 1
ATOM 1346 C CA . TYR A 1 174 ? -7.414 -13.627 -1.078 1.00 92.12 174 TYR A CA 1
ATOM 1347 C C . TYR A 1 174 ? -6.294 -13.343 -2.078 1.00 92.12 174 TYR A C 1
ATOM 1349 O O . TYR A 1 174 ? -6.549 -13.314 -3.276 1.00 92.12 174 TYR A O 1
ATOM 1357 N N . GLU A 1 175 ? -5.077 -13.092 -1.591 1.00 95.12 175 GLU A N 1
ATOM 1358 C CA . GLU A 1 175 ? -3.919 -12.753 -2.417 1.00 95.12 175 GLU A CA 1
ATOM 1359 C C . GLU A 1 175 ? -4.191 -11.599 -3.390 1.00 95.12 175 GLU A C 1
ATOM 1361 O O . GLU A 1 175 ? -3.810 -11.629 -4.556 1.00 95.12 175 GLU A O 1
ATOM 1366 N N . GLN A 1 176 ? -4.849 -10.556 -2.888 1.00 94.56 176 GLN A N 1
ATOM 1367 C CA . GLN A 1 176 ? -5.145 -9.326 -3.612 1.00 94.56 176 GLN A CA 1
ATOM 1368 C C . GLN A 1 176 ? -4.461 -8.160 -2.915 1.00 94.56 176 GLN A C 1
ATOM 1370 O O . GLN A 1 176 ? -4.792 -7.809 -1.780 1.00 94.56 176 GLN A O 1
ATOM 1375 N N . HIS A 1 177 ? -3.501 -7.533 -3.583 1.00 95.81 177 HIS A N 1
ATOM 1376 C CA . HIS A 1 177 ? -2.685 -6.480 -2.994 1.00 95.81 177 HIS A CA 1
ATOM 1377 C C . HIS A 1 177 ? -2.778 -5.198 -3.814 1.00 95.81 177 HIS A C 1
ATOM 1379 O O . HIS A 1 177 ? -2.931 -5.219 -5.031 1.00 95.81 177 HIS A O 1
ATOM 1385 N N . GLN A 1 178 ? -2.741 -4.062 -3.118 1.00 93.25 178 GLN A N 1
ATOM 1386 C CA . GLN A 1 178 ? -2.789 -2.761 -3.774 1.00 93.25 178 GLN A CA 1
ATOM 1387 C C . GLN A 1 178 ? -1.405 -2.412 -4.300 1.00 93.25 178 GLN A C 1
ATOM 1389 O O . GLN A 1 178 ? -0.421 -2.508 -3.559 1.00 93.25 178 GLN A O 1
ATOM 1394 N N . CYS A 1 179 ? -1.327 -1.960 -5.548 1.00 96.19 179 CYS A N 1
ATOM 1395 C CA . CYS A 1 179 ? -0.105 -1.353 -6.041 1.00 96.19 179 CYS A CA 1
ATOM 1396 C C . CYS A 1 179 ? 0.159 -0.050 -5.280 1.00 96.19 179 CYS A C 1
ATOM 1398 O O . CYS A 1 179 ? -0.647 0.876 -5.300 1.00 96.19 179 CYS A O 1
ATOM 1400 N N . PHE A 1 180 ? 1.329 0.061 -4.660 1.00 93.06 180 PHE A N 1
ATOM 1401 C CA . PHE A 1 180 ? 1.702 1.215 -3.844 1.00 93.06 180 PHE A CA 1
ATOM 1402 C C . PHE A 1 180 ? 1.805 2.526 -4.649 1.00 93.06 180 PHE A C 1
ATOM 1404 O O . PHE A 1 180 ? 1.654 3.617 -4.102 1.00 93.06 180 PHE A O 1
ATOM 1411 N N . LYS A 1 181 ? 2.037 2.445 -5.967 1.00 92.31 181 LYS A N 1
ATOM 1412 C CA . LYS A 1 181 ? 2.079 3.622 -6.846 1.00 92.31 181 LYS A CA 1
ATOM 1413 C C . LYS A 1 181 ? 0.682 4.137 -7.196 1.00 92.31 181 LYS A C 1
ATOM 1415 O O . LYS A 1 181 ? 0.408 5.314 -6.952 1.00 92.31 181 LYS A O 1
ATOM 1420 N N . CYS A 1 182 ? -0.152 3.293 -7.812 1.00 93.25 182 CYS A N 1
ATOM 1421 C CA . CYS A 1 182 ? -1.441 3.699 -8.387 1.00 93.25 182 CYS A CA 1
ATOM 1422 C C . CYS A 1 182 ? -2.642 3.472 -7.454 1.00 93.25 182 CYS A C 1
ATOM 1424 O O . CYS A 1 182 ? -3.671 4.114 -7.640 1.00 93.25 182 CYS A O 1
ATOM 1426 N N . GLY A 1 183 ? -2.513 2.613 -6.440 1.00 88.88 183 GLY A N 1
ATOM 1427 C CA . GLY A 1 183 ? -3.563 2.287 -5.470 1.00 88.88 183 GLY A CA 1
ATOM 1428 C C . GLY A 1 183 ? -4.566 1.223 -5.927 1.00 88.88 183 GLY A C 1
ATOM 1429 O O . GLY A 1 183 ? -5.413 0.823 -5.129 1.00 88.88 183 GLY A O 1
ATOM 1430 N N . GLU A 1 184 ? -4.486 0.750 -7.173 1.00 93.62 184 GLU A N 1
ATOM 1431 C CA . GLU A 1 184 ? -5.373 -0.296 -7.694 1.00 93.62 184 GLU A CA 1
ATOM 1432 C C . GLU A 1 184 ? -5.092 -1.645 -7.018 1.00 93.62 184 GLU A C 1
ATOM 1434 O O . GLU A 1 184 ? -3.940 -1.985 -6.739 1.00 93.62 184 GLU A O 1
ATOM 1439 N N . LEU A 1 185 ? -6.165 -2.383 -6.722 1.00 91.00 185 LEU A N 1
ATOM 1440 C CA . LEU A 1 185 ? -6.140 -3.692 -6.074 1.00 91.00 185 LEU A CA 1
ATOM 1441 C C . LEU A 1 185 ? -6.157 -4.785 -7.143 1.00 91.00 185 LEU A C 1
ATOM 1443 O O . LEU A 1 185 ? -7.088 -4.841 -7.940 1.00 91.00 185 LEU A O 1
ATOM 1447 N N . ASP A 1 186 ? -5.166 -5.669 -7.119 1.00 96.88 186 ASP A N 1
ATOM 1448 C CA . ASP A 1 186 ? -5.008 -6.720 -8.122 1.00 96.88 186 ASP A CA 1
ATOM 1449 C C . ASP A 1 186 ? -4.446 -8.010 -7.510 1.00 96.88 186 ASP A C 1
ATOM 1451 O O . ASP A 1 186 ? -3.933 -8.019 -6.388 1.00 96.88 186 ASP A O 1
ATOM 1455 N N . SER A 1 187 ? -4.543 -9.109 -8.262 1.00 96.44 187 SER A N 1
ATOM 1456 C CA . SER A 1 187 ? -4.033 -10.420 -7.847 1.00 96.44 187 SER A CA 1
ATOM 1457 C C . SER A 1 187 ? -2.511 -10.418 -7.677 1.00 96.44 187 SER A C 1
ATOM 1459 O O . SER A 1 187 ? -1.776 -9.957 -8.550 1.00 96.44 187 SER A O 1
ATOM 1461 N N . SER A 1 188 ? -2.038 -11.000 -6.581 1.00 95.62 188 SER A N 1
ATOM 1462 C CA . SER A 1 188 ? -0.643 -11.383 -6.333 1.00 95.62 188 SER A CA 1
ATOM 1463 C C . SER A 1 188 ? -0.456 -12.905 -6.296 1.00 95.62 188 SER A C 1
ATOM 1465 O O . SER A 1 188 ? 0.550 -13.384 -5.765 1.00 95.62 188 SER A O 1
ATOM 1467 N N . HIS A 1 189 ? -1.472 -13.662 -6.713 1.00 93.81 189 HIS A N 1
ATOM 1468 C CA . HIS A 1 189 ? -1.444 -15.119 -6.734 1.00 93.81 189 HIS A CA 1
ATOM 1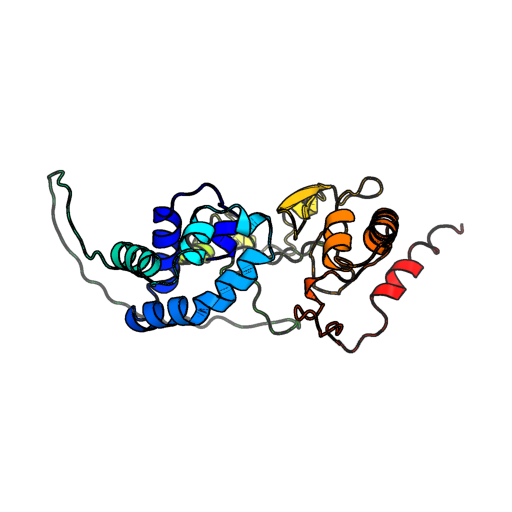469 C C . HIS A 1 189 ? -0.757 -15.604 -8.013 1.00 93.81 189 HIS A C 1
ATOM 1471 O O . HIS A 1 189 ? -1.188 -15.266 -9.118 1.00 93.81 189 HIS A O 1
ATOM 1477 N N . GLU A 1 190 ? 0.305 -16.386 -7.855 1.00 85.25 190 GLU A N 1
ATOM 1478 C CA . GLU A 1 190 ? 1.044 -16.991 -8.966 1.00 85.25 190 GLU A CA 1
ATOM 1479 C C . GLU A 1 190 ? 0.237 -18.132 -9.613 1.00 85.25 190 GLU A C 1
ATOM 1481 O O . GLU A 1 190 ? -0.530 -18.801 -8.921 1.00 85.25 190 GLU A O 1
ATOM 1486 N N . PRO A 1 191 ? 0.383 -18.390 -10.927 1.00 88.25 191 PRO A N 1
ATOM 1487 C CA . PRO A 1 191 ? 1.243 -17.695 -11.896 1.00 88.25 191 PRO A CA 1
ATOM 1488 C C . PRO A 1 191 ? 0.587 -16.455 -12.537 1.00 88.25 191 PRO A C 1
ATOM 1490 O O . PRO A 1 191 ? 1.174 -15.801 -13.391 1.00 88.25 191 PRO A O 1
ATOM 1493 N N . ASN A 1 192 ? -0.655 -16.130 -12.165 1.00 90.81 192 ASN A N 1
ATOM 1494 C CA . ASN A 1 192 ? -1.441 -15.045 -12.770 1.00 90.81 192 ASN A CA 1
ATOM 1495 C C . ASN A 1 192 ? -1.291 -13.716 -12.008 1.00 90.81 192 ASN A C 1
ATOM 1497 O O . ASN A 1 192 ? -2.231 -12.912 -11.944 1.00 90.81 192 ASN A O 1
ATOM 1501 N N . ALA A 1 193 ? -0.134 -13.500 -11.382 1.00 94.69 193 ALA A N 1
ATOM 1502 C CA . ALA A 1 193 ? 0.116 -12.324 -10.572 1.00 94.69 193 ALA A CA 1
ATOM 1503 C C . ALA A 1 193 ? 0.183 -11.072 -11.458 1.00 94.69 193 ALA A C 1
ATOM 1505 O O . ALA A 1 193 ? 0.866 -11.019 -12.478 1.00 94.69 193 ALA A O 1
ATOM 1506 N N . LYS A 1 194 ? -0.543 -10.034 -11.049 1.00 97.00 194 LYS A N 1
ATOM 1507 C CA . LYS A 1 194 ? -0.530 -8.704 -11.672 1.00 97.00 194 LYS A CA 1
ATOM 1508 C C . LYS A 1 194 ? 0.257 -7.693 -10.846 1.00 97.00 194 LYS A C 1
ATOM 1510 O O . LYS A 1 194 ? 0.738 -6.699 -11.388 1.00 97.00 194 LYS A O 1
ATOM 1515 N N . VAL A 1 195 ? 0.397 -7.939 -9.545 1.00 97.31 195 VAL A N 1
ATOM 1516 C CA . VAL A 1 195 ? 1.224 -7.138 -8.641 1.00 97.31 195 VAL A CA 1
ATOM 1517 C C . VAL A 1 195 ? 2.278 -8.003 -7.962 1.00 97.31 195 VAL A C 1
ATOM 1519 O O . VAL A 1 195 ? 1.994 -9.097 -7.479 1.00 97.31 195 VAL A O 1
ATOM 1522 N N . PHE A 1 196 ? 3.491 -7.468 -7.878 1.00 95.62 196 PHE A N 1
ATOM 1523 C CA . PHE A 1 196 ? 4.675 -8.165 -7.390 1.00 95.62 196 PHE A CA 1
ATOM 1524 C C . PHE A 1 196 ? 5.229 -7.472 -6.151 1.00 95.62 196 PHE A C 1
ATOM 1526 O O . PHE A 1 196 ? 5.210 -6.241 -6.042 1.00 95.62 196 PHE A O 1
ATOM 1533 N N . GLN A 1 197 ? 5.702 -8.274 -5.200 1.00 93.88 197 GLN A N 1
ATOM 1534 C CA . GLN A 1 197 ? 6.194 -7.795 -3.915 1.00 93.88 197 GLN A CA 1
ATOM 1535 C C . GLN A 1 197 ? 7.646 -7.304 -4.014 1.00 93.88 197 GLN A C 1
ATOM 1537 O O . GLN A 1 197 ? 8.476 -7.916 -4.680 1.00 93.88 197 GLN A O 1
ATOM 1542 N N . CYS A 1 198 ? 7.973 -6.234 -3.288 1.00 90.69 198 CYS A N 1
ATOM 1543 C CA . CYS A 1 198 ? 9.356 -5.811 -3.057 1.00 90.69 198 CYS A CA 1
ATOM 1544 C C . CYS A 1 198 ? 10.188 -6.930 -2.391 1.00 90.69 198 CYS A C 1
ATOM 1546 O O . CYS A 1 198 ? 9.748 -7.498 -1.391 1.00 90.69 198 CYS A O 1
ATOM 1548 N N . CYS A 1 199 ? 11.420 -7.178 -2.861 1.00 85.12 199 CYS A N 1
ATOM 1549 C CA . CYS A 1 199 ? 12.321 -8.193 -2.281 1.00 85.12 199 CYS A CA 1
ATOM 1550 C C . CYS A 1 199 ? 12.964 -7.794 -0.941 1.00 85.12 199 CYS A C 1
ATOM 1552 O O . CYS A 1 199 ? 13.690 -8.591 -0.349 1.00 85.12 199 CYS A O 1
ATOM 1554 N N . LYS A 1 200 ? 12.740 -6.572 -0.439 1.00 80.12 200 LYS A N 1
ATOM 1555 C CA . LYS A 1 200 ? 13.302 -6.152 0.851 1.00 80.12 200 LYS A CA 1
ATOM 1556 C C . LYS A 1 200 ? 12.525 -6.760 2.012 1.00 80.12 200 LYS A C 1
ATOM 1558 O O . LYS A 1 200 ? 11.309 -6.576 2.130 1.00 80.12 200 LYS A O 1
ATOM 1563 N N . LEU A 1 201 ? 13.265 -7.440 2.889 1.00 69.94 201 LEU A N 1
ATOM 1564 C CA . LEU A 1 201 ? 12.763 -7.995 4.139 1.00 69.94 201 LEU A CA 1
ATOM 1565 C C . LEU A 1 201 ? 12.086 -6.855 4.921 1.00 69.94 201 LEU A C 1
ATOM 1567 O O . LEU A 1 201 ? 12.698 -5.815 5.132 1.00 69.94 201 LEU A O 1
ATOM 1571 N N . PHE A 1 202 ? 10.810 -7.028 5.267 1.00 75.69 202 PHE A N 1
ATOM 1572 C CA . PHE A 1 202 ? 9.937 -6.052 5.952 1.00 75.69 202 PHE A CA 1
ATOM 1573 C C . PHE A 1 202 ? 9.273 -4.943 5.119 1.00 75.69 202 PHE A C 1
ATOM 1575 O O . PHE A 1 202 ? 8.387 -4.283 5.647 1.00 75.69 202 PHE A O 1
ATOM 1582 N N . CYS A 1 203 ? 9.568 -4.780 3.824 1.00 83.25 203 CYS A N 1
ATOM 1583 C CA . CYS A 1 203 ? 8.911 -3.731 3.028 1.00 83.25 203 CYS A CA 1
ATOM 1584 C C . CYS A 1 203 ? 7.402 -3.974 2.848 1.00 83.25 203 CYS A C 1
ATOM 1586 O O . CYS A 1 203 ? 6.590 -3.081 3.050 1.00 83.25 203 CYS A O 1
ATOM 1588 N N . GLY A 1 204 ? 7.010 -5.184 2.436 1.00 86.12 204 GLY A N 1
ATOM 1589 C CA . GLY A 1 204 ? 5.595 -5.547 2.280 1.00 86.12 204 GLY A CA 1
ATOM 1590 C C . GLY A 1 204 ? 4.832 -4.834 1.153 1.00 86.12 204 GLY A C 1
ATOM 1591 O O . GLY A 1 204 ? 3.669 -5.164 0.919 1.00 86.12 204 GLY A O 1
ATOM 1592 N N . HIS A 1 205 ? 5.459 -3.901 0.427 1.00 92.06 205 HIS A N 1
ATOM 1593 C CA . HIS A 1 205 ? 4.831 -3.200 -0.691 1.00 92.06 205 HIS A CA 1
ATOM 1594 C C . HIS A 1 205 ? 4.738 -4.058 -1.951 1.00 92.06 205 HIS A C 1
ATOM 1596 O O . HIS A 1 205 ? 5.639 -4.839 -2.267 1.00 92.06 205 HIS A O 1
ATOM 1602 N N . PHE A 1 206 ? 3.658 -3.831 -2.696 1.00 96.06 206 PHE A N 1
ATOM 1603 C CA . PHE A 1 206 ? 3.366 -4.465 -3.974 1.00 96.06 206 PHE A CA 1
ATOM 1604 C C . PHE A 1 206 ? 3.293 -3.420 -5.082 1.00 96.06 206 PHE A C 1
ATOM 1606 O O . PHE A 1 206 ? 2.868 -2.286 -4.852 1.00 96.06 206 PHE A O 1
ATOM 1613 N N . TYR A 1 207 ? 3.692 -3.795 -6.294 1.00 96.44 207 TYR A N 1
ATOM 1614 C CA . TYR A 1 207 ? 3.650 -2.922 -7.463 1.00 96.44 207 TYR A CA 1
ATOM 1615 C C . TYR A 1 207 ? 3.232 -3.689 -8.709 1.00 96.44 207 TYR A C 1
ATOM 1617 O O . TYR A 1 207 ? 3.658 -4.824 -8.903 1.00 96.44 207 TYR A O 1
ATOM 1625 N N . HIS A 1 208 ? 2.478 -3.046 -9.604 1.00 97.19 208 HIS A N 1
ATOM 1626 C CA . HIS A 1 208 ? 2.447 -3.508 -10.990 1.00 97.19 208 HIS A CA 1
ATOM 1627 C C . HIS A 1 208 ? 3.848 -3.379 -11.606 1.00 97.19 208 HIS A C 1
ATOM 1629 O O . HIS A 1 208 ? 4.528 -2.383 -11.316 1.00 97.19 208 HIS A O 1
ATOM 1635 N N . PRO A 1 209 ? 4.260 -4.302 -12.493 1.00 95.44 209 PRO A N 1
ATOM 1636 C CA . PRO A 1 209 ? 5.557 -4.246 -13.169 1.00 95.44 209 PRO A CA 1
ATOM 1637 C C . PRO A 1 209 ? 5.827 -2.887 -13.826 1.00 95.44 209 PRO A C 1
ATOM 1639 O O . PRO A 1 209 ? 6.834 -2.243 -13.530 1.00 95.44 209 PRO A O 1
ATOM 1642 N N . LYS A 1 210 ? 4.858 -2.383 -14.601 1.00 94.50 210 LYS A N 1
ATOM 1643 C CA . LYS A 1 210 ? 4.906 -1.055 -15.224 1.00 94.50 210 LYS A CA 1
ATOM 1644 C C . LYS A 1 210 ? 5.102 0.069 -14.208 1.00 94.50 210 LYS A C 1
ATOM 1646 O O . LYS A 1 210 ? 5.950 0.943 -14.372 1.00 94.50 210 LYS A O 1
ATOM 1651 N N . CYS A 1 211 ? 4.336 0.033 -13.117 1.00 94.75 211 CYS A N 1
ATOM 1652 C CA . CYS A 1 211 ? 4.395 1.046 -12.069 1.00 94.75 211 CYS A CA 1
ATOM 1653 C C . CYS A 1 211 ? 5.776 1.103 -11.401 1.00 94.75 211 CYS A C 1
ATOM 1655 O O . CYS A 1 211 ? 6.297 2.201 -11.186 1.00 94.75 211 CYS A O 1
ATOM 1657 N N . ALA A 1 212 ? 6.354 -0.057 -11.078 1.00 92.25 212 ALA A N 1
ATOM 1658 C CA . ALA A 1 212 ? 7.694 -0.157 -10.506 1.00 92.25 212 ALA A CA 1
ATOM 1659 C C . ALA A 1 212 ? 8.763 0.317 -11.496 1.00 92.25 212 ALA A C 1
ATOM 1661 O O . ALA A 1 212 ? 9.598 1.149 -11.138 1.00 92.25 212 ALA A O 1
ATOM 1662 N N . ALA A 1 213 ? 8.708 -0.157 -12.742 1.00 91.56 213 ALA A N 1
ATOM 1663 C CA . ALA A 1 213 ? 9.693 0.171 -13.764 1.00 91.56 213 ALA A CA 1
ATOM 1664 C C . ALA A 1 213 ? 9.732 1.670 -14.083 1.00 91.56 213 ALA A C 1
ATOM 1666 O O . ALA A 1 213 ? 10.805 2.269 -14.100 1.00 91.56 213 ALA A O 1
ATOM 1667 N N . GLU A 1 214 ? 8.567 2.304 -14.227 1.00 89.88 214 GLU A N 1
ATOM 1668 C CA . GLU A 1 214 ? 8.460 3.751 -14.428 1.00 89.88 214 GLU A CA 1
ATOM 1669 C C . GLU A 1 214 ? 9.070 4.561 -13.276 1.00 89.88 214 GLU A C 1
ATOM 1671 O O . GLU A 1 214 ? 9.544 5.663 -13.510 1.00 89.88 214 GLU A O 1
ATOM 1676 N N . LEU A 1 215 ? 9.043 4.065 -12.033 1.00 87.19 215 LEU A N 1
ATOM 1677 C CA . LEU A 1 215 ? 9.631 4.776 -10.889 1.00 87.19 215 LEU A CA 1
ATOM 1678 C C . LEU A 1 215 ? 11.136 4.519 -10.740 1.00 87.19 215 LEU A C 1
ATOM 1680 O O . LEU A 1 215 ? 11.851 5.392 -10.259 1.00 87.19 215 LEU A O 1
ATOM 1684 N N . LEU A 1 216 ? 11.613 3.335 -11.128 1.00 85.25 216 LEU A N 1
ATOM 1685 C CA . LEU A 1 216 ? 13.027 2.958 -11.035 1.00 85.25 216 LEU A CA 1
ATOM 1686 C C . LEU A 1 216 ? 13.852 3.458 -12.231 1.00 85.25 216 LEU A C 1
ATOM 1688 O O . LEU A 1 216 ? 15.053 3.677 -12.098 1.00 85.25 216 LEU A O 1
ATOM 1692 N N . GLN A 1 217 ? 13.225 3.623 -13.398 1.00 81.62 217 GLN A N 1
ATOM 1693 C CA . GLN A 1 217 ? 13.889 3.931 -14.668 1.00 81.62 217 GLN A CA 1
ATOM 1694 C C . GLN A 1 217 ? 13.167 5.025 -15.473 1.00 81.62 217 GLN A C 1
ATOM 1696 O O . GLN A 1 217 ? 13.172 5.004 -16.701 1.00 81.62 217 GLN A O 1
ATOM 1701 N N . SER A 1 218 ? 12.586 6.025 -14.801 1.00 64.94 218 SER A N 1
ATOM 1702 C CA . SER A 1 218 ? 11.803 7.130 -15.396 1.00 64.94 218 SER A CA 1
ATOM 1703 C C . SER A 1 218 ? 12.484 7.923 -16.530 1.00 64.94 218 SER A C 1
ATOM 1705 O O . SER A 1 218 ? 11.831 8.754 -17.157 1.00 64.94 218 SER A O 1
ATOM 1707 N N . HIS A 1 219 ? 13.777 7.704 -16.802 1.00 57.28 219 HIS A N 1
ATOM 1708 C CA . HIS A 1 219 ? 14.579 8.458 -17.773 1.00 57.28 219 HIS A CA 1
ATOM 1709 C C . HIS A 1 219 ? 15.382 7.585 -18.755 1.00 57.28 219 HIS A C 1
ATOM 1711 O O . HIS A 1 219 ? 16.244 8.113 -19.457 1.00 57.28 219 HIS A O 1
ATOM 1717 N N . SER A 1 220 ? 15.143 6.270 -18.815 1.00 61.72 220 SER A N 1
ATOM 1718 C CA . SER A 1 220 ? 15.854 5.362 -19.727 1.00 61.72 220 SER A CA 1
ATOM 1719 C C . SER A 1 220 ? 14.903 4.459 -20.512 1.00 61.72 220 SER A C 1
ATOM 1721 O O . SER A 1 220 ? 13.839 4.071 -20.034 1.00 61.72 220 SER A O 1
ATOM 1723 N N . ASN A 1 221 ? 15.338 4.034 -21.704 1.00 63.47 221 ASN A N 1
ATOM 1724 C CA . ASN A 1 221 ? 14.641 3.015 -22.503 1.00 63.47 221 ASN A CA 1
ATOM 1725 C C . ASN A 1 221 ? 14.503 1.660 -21.774 1.00 63.47 221 ASN A C 1
ATOM 1727 O O . ASN A 1 221 ? 13.730 0.807 -22.199 1.00 63.47 221 ASN A O 1
ATOM 1731 N N . GLY A 1 222 ? 15.218 1.461 -20.662 1.00 69.12 222 GLY A N 1
ATOM 1732 C CA . GLY A 1 222 ? 15.185 0.227 -19.882 1.00 69.12 222 GLY A CA 1
ATOM 1733 C C . GLY A 1 222 ? 13.927 0.035 -19.025 1.00 69.12 222 GLY A C 1
ATOM 1734 O O . GLY A 1 222 ? 13.772 -1.032 -18.434 1.00 69.12 222 GLY A O 1
ATOM 1735 N N . ALA A 1 223 ? 13.000 1.003 -18.970 1.00 76.31 223 ALA A N 1
ATOM 1736 C CA . ALA A 1 223 ? 11.728 0.827 -18.262 1.00 76.31 223 ALA A CA 1
ATOM 1737 C C . ALA A 1 223 ? 10.903 -0.346 -18.832 1.00 76.31 223 ALA A C 1
ATOM 1739 O O . ALA A 1 223 ? 10.386 -1.151 -18.066 1.00 76.31 223 ALA A O 1
ATOM 1740 N N . CYS A 1 224 ? 10.850 -0.504 -20.160 1.00 81.62 224 CYS A N 1
ATOM 1741 C CA . CYS A 1 224 ? 10.148 -1.626 -20.799 1.00 81.62 224 CYS A CA 1
ATOM 1742 C C . CYS A 1 224 ? 10.828 -2.976 -20.495 1.00 81.62 224 CYS A C 1
ATOM 1744 O O . CYS A 1 224 ? 10.172 -3.960 -20.161 1.00 81.62 224 CYS A O 1
ATOM 1746 N N . GLU A 1 225 ? 12.164 -3.022 -20.531 1.00 88.19 225 GLU A N 1
ATOM 1747 C CA . GLU A 1 225 ? 12.907 -4.236 -20.177 1.00 88.19 225 GLU A CA 1
ATOM 1748 C C . GLU A 1 225 ? 12.718 -4.626 -18.708 1.00 88.19 225 GLU A C 1
ATOM 1750 O O . GLU A 1 225 ? 12.561 -5.805 -18.394 1.00 88.19 225 GLU A O 1
ATOM 1755 N N . LEU A 1 226 ? 12.742 -3.647 -17.800 1.00 87.81 226 LEU A N 1
ATOM 1756 C CA . LEU A 1 226 ? 12.545 -3.883 -16.375 1.00 87.81 226 LEU A CA 1
ATOM 1757 C C . LEU A 1 226 ? 11.112 -4.330 -16.073 1.00 87.81 226 LEU A C 1
ATOM 1759 O O . LEU A 1 226 ? 10.929 -5.240 -15.269 1.00 87.81 226 LEU A O 1
ATOM 1763 N N . GLU A 1 227 ? 10.117 -3.735 -16.731 1.00 93.62 227 GLU A N 1
ATOM 1764 C CA . GLU A 1 227 ? 8.722 -4.171 -16.653 1.00 93.62 227 GLU A CA 1
ATOM 1765 C C . GLU A 1 227 ? 8.596 -5.654 -17.019 1.00 93.62 227 GLU A C 1
ATOM 1767 O O . GLU A 1 227 ? 8.092 -6.435 -16.214 1.00 93.62 227 GLU A O 1
ATOM 1772 N N . ASN A 1 228 ? 9.138 -6.060 -18.171 1.00 93.19 228 ASN A N 1
ATOM 1773 C CA . ASN A 1 228 ? 9.095 -7.453 -18.622 1.00 93.19 228 ASN A CA 1
ATOM 1774 C C . ASN A 1 228 ? 9.819 -8.400 -17.656 1.00 93.19 228 ASN A C 1
ATOM 1776 O O . ASN A 1 228 ? 9.320 -9.485 -17.366 1.00 93.19 228 ASN A O 1
ATOM 1780 N N . LYS A 1 229 ? 10.973 -7.990 -17.114 1.00 91.50 229 LYS A N 1
ATOM 1781 C CA . LYS A 1 229 ? 11.718 -8.791 -16.129 1.00 91.50 229 LYS A CA 1
ATOM 1782 C C . LYS A 1 229 ? 10.929 -8.983 -14.834 1.00 91.50 229 LYS A C 1
ATOM 1784 O O . LYS A 1 229 ? 10.869 -10.100 -14.332 1.00 91.50 229 LYS A O 1
ATOM 1789 N N . ILE A 1 230 ? 10.311 -7.926 -14.304 1.00 92.62 230 ILE A N 1
ATOM 1790 C CA . ILE A 1 230 ? 9.484 -8.019 -13.090 1.00 92.62 230 ILE A CA 1
ATOM 1791 C C . ILE A 1 230 ? 8.246 -8.882 -13.355 1.00 92.62 230 ILE A C 1
ATOM 1793 O O . ILE A 1 230 ? 7.925 -9.733 -12.535 1.00 92.62 230 ILE A O 1
ATOM 1797 N N . ALA A 1 231 ? 7.586 -8.710 -14.506 1.00 92.69 231 ALA A N 1
ATOM 1798 C CA . ALA A 1 231 ? 6.440 -9.530 -14.902 1.00 92.69 231 ALA A CA 1
ATOM 1799 C C . ALA A 1 231 ? 6.800 -11.018 -15.062 1.00 92.69 231 ALA A C 1
ATOM 1801 O O . ALA A 1 231 ? 5.962 -11.878 -14.817 1.00 92.69 231 ALA A O 1
ATOM 1802 N N . ALA A 1 232 ? 8.051 -11.323 -15.420 1.00 90.56 232 ALA A N 1
ATOM 1803 C CA . ALA A 1 232 ? 8.598 -12.678 -15.455 1.00 90.56 232 ALA A CA 1
ATOM 1804 C C . ALA A 1 232 ? 9.049 -13.207 -14.074 1.00 90.56 232 ALA A C 1
ATOM 1806 O O . ALA A 1 232 ? 9.673 -14.263 -14.001 1.00 90.56 232 ALA A O 1
ATOM 1807 N N . GLY A 1 233 ? 8.775 -12.480 -12.984 1.00 86.25 233 GLY A N 1
ATOM 1808 C CA . GLY A 1 233 ? 9.079 -12.901 -11.615 1.00 86.25 233 GLY A CA 1
ATOM 1809 C C . GLY A 1 233 ? 10.456 -12.483 -11.091 1.00 86.25 233 GLY A C 1
ATOM 1810 O O . GLY A 1 233 ? 10.855 -12.935 -10.019 1.00 86.25 233 GLY A O 1
ATOM 1811 N N . MET A 1 234 ? 11.198 -11.616 -11.794 1.00 88.12 234 MET A N 1
ATOM 1812 C CA . MET A 1 234 ? 12.491 -11.127 -11.299 1.00 88.12 234 MET A CA 1
ATOM 1813 C C . MET A 1 234 ? 12.312 -10.375 -9.962 1.00 88.12 234 MET A C 1
ATOM 1815 O O . MET A 1 234 ? 11.588 -9.372 -9.921 1.00 88.12 234 MET A O 1
ATOM 1819 N N . PRO A 1 235 ? 13.017 -10.773 -8.882 1.00 84.88 235 PRO A N 1
ATOM 1820 C CA . PRO A 1 235 ? 13.011 -10.029 -7.627 1.00 84.88 235 PRO A CA 1
ATOM 1821 C C . PRO A 1 235 ? 13.523 -8.597 -7.823 1.00 84.88 235 PRO A C 1
ATOM 1823 O O . PRO A 1 235 ? 14.527 -8.373 -8.502 1.00 84.88 235 PRO A O 1
ATOM 1826 N N . PHE A 1 236 ? 12.871 -7.615 -7.195 1.00 86.12 236 PHE A N 1
ATOM 1827 C CA . PHE A 1 236 ? 13.279 -6.212 -7.298 1.00 86.12 236 PHE A CA 1
ATOM 1828 C C . PHE A 1 236 ? 13.097 -5.448 -5.976 1.00 86.12 236 PHE A C 1
ATOM 1830 O O . PHE A 1 236 ? 12.104 -5.647 -5.266 1.00 86.12 236 PHE A O 1
ATOM 1837 N N . PRO A 1 237 ? 14.032 -4.550 -5.612 1.00 86.69 237 PRO A N 1
ATOM 1838 C CA . PRO A 1 237 ? 13.811 -3.592 -4.541 1.00 86.69 237 PRO A CA 1
ATOM 1839 C C . PRO A 1 237 ? 12.938 -2.451 -5.066 1.00 86.69 237 PRO A C 1
ATOM 1841 O O . PRO A 1 237 ? 13.209 -1.875 -6.120 1.00 86.69 237 PRO A O 1
ATOM 1844 N N . CYS A 1 238 ? 11.884 -2.108 -4.334 1.00 89.38 238 CYS A N 1
ATOM 1845 C CA . CYS A 1 238 ? 10.967 -1.069 -4.779 1.00 89.38 238 CYS A CA 1
ATOM 1846 C C . CYS A 1 238 ? 11.521 0.358 -4.561 1.00 89.38 238 CYS A C 1
ATOM 1848 O O . CYS A 1 238 ? 12.451 0.546 -3.771 1.00 89.38 238 CYS A O 1
ATOM 1850 N N . PRO A 1 239 ? 10.944 1.379 -5.226 1.00 87.31 239 PRO A N 1
ATOM 1851 C CA . PRO A 1 239 ? 11.456 2.754 -5.226 1.00 87.31 239 PRO A CA 1
ATOM 1852 C C . PRO A 1 239 ? 11.592 3.422 -3.855 1.00 87.31 239 PRO A C 1
ATOM 1854 O O . PRO A 1 239 ? 12.368 4.361 -3.731 1.00 87.31 239 PRO A O 1
ATOM 1857 N N . VAL A 1 240 ? 10.865 2.967 -2.825 1.00 88.00 240 VAL A N 1
ATOM 1858 C CA . VAL A 1 240 ? 10.944 3.572 -1.479 1.00 88.00 240 VAL A CA 1
ATOM 1859 C C . VAL A 1 240 ? 12.321 3.395 -0.841 1.00 88.00 240 VAL A C 1
ATOM 1861 O O . VAL A 1 240 ? 12.716 4.216 -0.027 1.00 88.00 240 VAL A O 1
ATOM 1864 N N . HIS A 1 241 ? 13.061 2.362 -1.253 1.00 86.44 241 HIS A N 1
ATOM 1865 C CA . HIS A 1 241 ? 14.415 2.092 -0.771 1.00 86.44 241 HIS A CA 1
ATOM 1866 C C . HIS A 1 241 ? 15.484 2.894 -1.514 1.00 86.44 241 HIS A C 1
ATOM 1868 O O . HIS A 1 241 ? 16.672 2.694 -1.276 1.00 86.44 241 HIS A O 1
ATOM 1874 N N . TRP A 1 242 ? 15.096 3.753 -2.455 1.00 84.31 242 TRP A N 1
ATOM 1875 C CA . TRP A 1 242 ? 16.011 4.576 -3.233 1.00 84.31 242 TRP A CA 1
ATOM 1876 C C . TRP A 1 242 ? 15.919 6.025 -2.783 1.00 84.31 242 TRP A C 1
ATOM 1878 O O . TRP A 1 242 ? 14.838 6.542 -2.497 1.00 84.31 242 TRP A O 1
ATOM 1888 N N . CYS A 1 243 ? 17.062 6.709 -2.741 1.00 83.81 243 CYS A N 1
ATOM 1889 C CA . CYS A 1 243 ? 17.071 8.130 -2.443 1.00 83.81 243 CYS A CA 1
ATOM 1890 C C . CYS A 1 243 ? 16.230 8.881 -3.482 1.00 83.81 243 CYS A C 1
ATOM 1892 O O . CYS A 1 243 ? 16.477 8.808 -4.682 1.00 83.81 243 CYS A O 1
ATOM 1894 N N . PHE A 1 244 ? 15.253 9.655 -3.014 1.00 76.06 244 PHE A N 1
ATOM 1895 C CA . PHE A 1 244 ? 14.354 10.416 -3.886 1.00 76.06 244 PHE A CA 1
ATOM 1896 C C . PHE A 1 244 ? 15.042 11.590 -4.612 1.00 76.06 244 PHE A C 1
ATOM 1898 O O . PHE A 1 244 ? 14.425 12.269 -5.445 1.00 76.06 244 PHE A O 1
ATOM 1905 N N . ARG A 1 245 ? 16.293 11.904 -4.251 1.00 79.38 245 ARG A N 1
ATOM 1906 C CA . ARG A 1 245 ? 17.070 12.977 -4.874 1.00 79.38 245 ARG A CA 1
ATOM 1907 C C . ARG A 1 245 ? 17.534 12.525 -6.270 1.00 79.38 245 ARG A C 1
ATOM 1909 O O . ARG A 1 245 ? 18.207 11.505 -6.353 1.00 79.38 245 ARG A O 1
ATOM 1916 N N . PRO A 1 246 ? 17.226 13.262 -7.357 1.00 70.81 246 PRO A N 1
ATOM 1917 C CA . PRO A 1 246 ? 17.538 12.832 -8.731 1.00 70.81 246 PRO A CA 1
ATOM 1918 C C . PRO A 1 246 ? 19.034 12.616 -9.005 1.00 70.81 246 PRO A C 1
ATOM 1920 O O . PRO A 1 246 ? 19.416 11.811 -9.850 1.00 70.81 246 PRO A O 1
ATOM 1923 N N . ASP A 1 247 ? 19.875 13.353 -8.289 1.00 79.56 247 ASP A N 1
ATOM 1924 C CA . ASP A 1 247 ? 21.335 13.306 -8.309 1.00 79.56 247 ASP A CA 1
ATOM 1925 C C . ASP A 1 247 ? 21.915 12.197 -7.413 1.00 79.56 247 ASP A C 1
ATOM 1927 O O . ASP A 1 247 ? 23.095 11.864 -7.514 1.00 79.56 247 ASP A O 1
ATOM 1931 N N . CYS A 1 2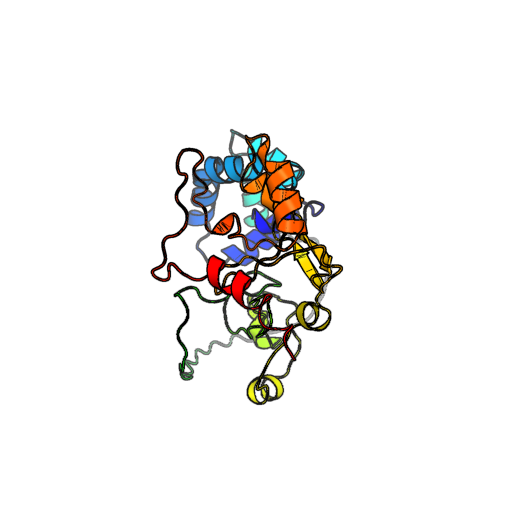48 ? 21.091 11.576 -6.565 1.00 78.00 248 CYS A N 1
ATOM 1932 C CA . CYS A 1 248 ? 21.503 10.538 -5.633 1.00 78.00 248 CYS A CA 1
ATOM 1933 C C . CYS A 1 248 ? 20.958 9.174 -6.066 1.00 78.00 248 CYS A C 1
ATOM 1935 O O . CYS A 1 248 ? 19.805 8.835 -5.829 1.00 78.00 248 CYS A O 1
ATOM 1937 N N . LYS A 1 249 ? 21.821 8.335 -6.639 1.00 71.94 249 LYS A N 1
ATOM 1938 C CA . LYS A 1 249 ? 21.476 6.955 -7.030 1.00 71.94 249 LYS A CA 1
ATOM 1939 C C . LYS A 1 249 ? 21.723 5.933 -5.915 1.00 71.94 249 LYS A C 1
ATOM 1941 O O . LYS A 1 249 ? 21.968 4.762 -6.191 1.00 71.94 249 LYS A O 1
ATOM 1946 N N . LYS A 1 250 ? 21.730 6.376 -4.655 1.00 80.38 250 LYS A N 1
ATOM 1947 C CA . LYS A 1 250 ? 21.989 5.499 -3.509 1.00 80.38 250 LYS A CA 1
ATOM 1948 C C . LYS A 1 250 ? 20.696 4.821 -3.065 1.00 80.38 250 LYS A C 1
ATOM 1950 O O . LYS A 1 250 ? 19.691 5.489 -2.831 1.00 80.38 250 LYS A O 1
ATOM 1955 N N . MET A 1 251 ? 20.754 3.502 -2.943 1.00 80.94 251 MET A N 1
ATOM 1956 C CA . MET A 1 251 ? 19.742 2.686 -2.278 1.00 80.94 251 MET A CA 1
ATOM 1957 C C . MET A 1 251 ? 20.099 2.568 -0.789 1.00 80.94 251 MET A C 1
ATOM 1959 O O . MET A 1 251 ? 21.277 2.643 -0.440 1.00 80.94 251 MET A O 1
ATOM 1963 N N . GLU A 1 252 ? 19.108 2.373 0.079 1.00 77.62 252 GLU A N 1
ATOM 1964 C CA . GLU A 1 252 ? 19.309 2.055 1.495 1.00 77.62 252 GLU A CA 1
ATOM 1965 C C . GLU A 1 252 ? 20.296 0.886 1.656 1.00 77.62 252 GLU A C 1
ATOM 1967 O O . GLU A 1 252 ? 20.042 -0.246 1.224 1.00 77.62 252 GLU A O 1
ATOM 1972 N N . GLU A 1 253 ? 21.439 1.166 2.285 1.00 61.53 253 GLU A N 1
ATOM 1973 C CA . GLU A 1 253 ? 22.389 0.145 2.712 1.00 61.53 253 GLU A CA 1
ATOM 1974 C C . GLU A 1 253 ? 21.910 -0.453 4.034 1.00 61.53 253 GLU A C 1
ATOM 1976 O O . GLU A 1 253 ? 21.957 0.190 5.080 1.00 61.53 253 GLU A O 1
ATOM 1981 N N . LYS A 1 254 ? 21.500 -1.723 4.010 1.00 55.75 254 LYS A N 1
ATOM 1982 C CA . LYS A 1 254 ? 21.502 -2.562 5.212 1.00 55.75 254 LYS A CA 1
ATOM 1983 C C . LYS A 1 254 ? 22.545 -3.661 5.045 1.00 55.75 254 LYS A C 1
ATOM 1985 O O . LYS A 1 254 ? 22.674 -4.251 3.970 1.00 55.75 254 LYS A O 1
ATOM 1990 N N . ARG A 1 255 ? 23.295 -3.933 6.120 1.00 43.44 255 ARG A N 1
ATOM 1991 C CA . ARG A 1 255 ? 24.101 -5.153 6.273 1.00 43.44 255 ARG A CA 1
ATOM 1992 C C . ARG A 1 255 ? 23.158 -6.346 6.093 1.00 43.44 255 ARG A C 1
ATOM 1994 O O . ARG A 1 255 ? 22.396 -6.607 7.006 1.00 43.44 255 ARG A O 1
ATOM 2001 N N . LEU A 1 256 ? 23.152 -6.957 4.907 1.00 42.50 256 LEU A N 1
ATOM 2002 C CA . LEU A 1 256 ? 22.704 -8.316 4.541 1.00 42.50 256 LEU A CA 1
ATOM 2003 C C . LEU A 1 256 ? 22.665 -8.355 3.001 1.00 42.50 256 LEU A C 1
ATOM 2005 O O . LEU A 1 256 ? 21.625 -8.183 2.365 1.00 42.50 256 LEU A O 1
ATOM 2009 N N . LYS A 1 257 ? 23.847 -8.504 2.389 1.00 38.97 257 LYS A N 1
ATOM 2010 C CA . LYS A 1 257 ? 24.097 -8.457 0.934 1.00 38.97 257 LYS A CA 1
ATOM 2011 C C . LYS A 1 257 ? 23.457 -9.611 0.126 1.00 38.97 257 LYS A C 1
ATOM 2013 O O . LYS A 1 257 ? 23.750 -9.742 -1.053 1.00 38.97 257 LYS A O 1
ATOM 2018 N N . GLU A 1 258 ? 22.561 -10.412 0.704 1.00 46.62 258 GLU A N 1
ATOM 2019 C CA . GLU A 1 258 ? 22.131 -11.704 0.130 1.00 46.62 258 GLU A CA 1
ATOM 2020 C C . GLU A 1 258 ? 20.629 -11.785 -0.232 1.00 46.62 258 GLU A C 1
ATOM 2022 O O . GLU A 1 258 ? 20.185 -12.738 -0.865 1.00 46.62 258 GLU A O 1
ATOM 2027 N N . GLN A 1 259 ? 19.813 -10.777 0.101 1.00 51.78 259 GLN A N 1
ATOM 2028 C CA . GLN A 1 259 ? 18.347 -10.954 0.150 1.00 51.78 259 GLN A CA 1
ATOM 2029 C C . GLN A 1 259 ? 17.604 -11.004 -1.197 1.00 51.78 259 GLN A C 1
ATOM 2031 O O . GLN A 1 259 ? 16.585 -11.679 -1.282 1.00 51.78 259 GLN A O 1
ATOM 2036 N N . CYS A 1 260 ? 18.080 -10.342 -2.256 1.00 50.16 260 CYS A N 1
ATOM 2037 C CA . CYS A 1 260 ? 17.426 -10.450 -3.573 1.00 50.16 260 CYS A CA 1
ATOM 2038 C C . CYS A 1 260 ? 18.041 -11.559 -4.454 1.00 50.16 260 CYS A C 1
ATOM 2040 O O . CYS A 1 260 ? 17.482 -11.863 -5.500 1.00 50.16 260 CYS A O 1
ATOM 2042 N N . GLY A 1 261 ? 19.156 -12.178 -4.027 1.00 42.66 261 GLY A N 1
ATOM 2043 C CA . GLY A 1 261 ? 19.793 -13.308 -4.719 1.00 42.66 261 GLY A CA 1
ATOM 2044 C C . GLY A 1 261 ? 19.291 -14.683 -4.261 1.00 42.66 261 GLY A C 1
ATOM 2045 O O . GLY A 1 261 ? 19.218 -15.598 -5.074 1.00 42.66 261 GLY A O 1
ATOM 2046 N N . LEU A 1 262 ? 18.891 -14.825 -2.991 1.00 43.59 262 LEU A N 1
ATOM 2047 C CA . LEU A 1 262 ? 18.434 -16.106 -2.429 1.00 43.59 262 LEU A CA 1
ATOM 2048 C C . LEU A 1 262 ? 17.049 -16.545 -2.942 1.00 43.59 262 LEU A C 1
ATOM 2050 O O . LEU A 1 262 ? 16.836 -17.731 -3.159 1.00 43.59 262 LEU A O 1
ATOM 2054 N N . LEU A 1 263 ? 16.143 -15.608 -3.252 1.00 43.28 263 LEU A N 1
ATOM 2055 C CA . LEU A 1 263 ? 14.814 -15.935 -3.803 1.00 43.28 263 LEU A CA 1
ATOM 2056 C C . LEU A 1 263 ? 14.861 -16.552 -5.215 1.00 43.28 263 LEU A C 1
ATOM 2058 O O . LEU A 1 263 ? 13.876 -17.135 -5.655 1.00 43.28 263 LEU A O 1
ATOM 2062 N N . ALA A 1 264 ? 15.985 -16.430 -5.928 1.00 38.94 264 ALA A N 1
ATOM 2063 C CA . ALA A 1 264 ? 16.176 -17.076 -7.226 1.00 38.94 264 ALA A CA 1
ATOM 2064 C C . ALA A 1 264 ? 16.632 -18.545 -7.103 1.00 38.94 264 ALA A C 1
ATOM 2066 O O . ALA A 1 264 ? 16.464 -19.308 -8.051 1.00 38.94 264 ALA A O 1
ATOM 2067 N N . ALA A 1 265 ? 17.195 -18.952 -5.958 1.00 32.78 265 ALA A N 1
ATOM 2068 C CA . ALA A 1 265 ? 17.712 -20.308 -5.758 1.00 32.78 265 ALA A CA 1
ATOM 2069 C C . ALA A 1 265 ? 16.602 -21.317 -5.406 1.00 32.78 265 ALA A C 1
ATOM 2071 O O . ALA A 1 265 ? 16.635 -22.452 -5.881 1.00 32.78 265 ALA A O 1
ATOM 2072 N N . ASP A 1 266 ? 15.569 -20.884 -4.679 1.00 33.84 266 ASP A N 1
ATOM 2073 C CA . ASP A 1 266 ? 14.492 -21.767 -4.204 1.00 33.84 266 ASP A CA 1
ATOM 2074 C C . ASP A 1 266 ? 13.519 -22.226 -5.312 1.00 33.84 266 ASP A C 1
ATOM 2076 O O . ASP A 1 266 ? 12.748 -23.163 -5.113 1.00 33.84 266 ASP A O 1
ATOM 2080 N N . VAL A 1 267 ? 13.571 -21.624 -6.508 1.00 40.12 267 VAL A N 1
ATOM 2081 C CA . VAL A 1 267 ? 12.773 -22.062 -7.674 1.00 40.12 267 VAL A CA 1
ATOM 2082 C C . VAL A 1 267 ? 13.446 -23.223 -8.424 1.00 40.12 267 VAL A C 1
ATOM 2084 O O . VAL A 1 267 ? 12.779 -23.966 -9.140 1.00 40.12 267 VAL A O 1
ATOM 2087 N N . VAL A 1 268 ? 14.753 -23.443 -8.239 1.00 34.25 268 VAL A N 1
ATOM 2088 C CA . VAL A 1 268 ? 15.505 -24.466 -8.994 1.00 34.25 268 VAL A CA 1
ATOM 2089 C C . VAL A 1 268 ? 15.529 -25.828 -8.281 1.00 34.25 268 VAL A C 1
ATOM 2091 O O . VAL A 1 268 ? 15.736 -26.851 -8.926 1.00 34.25 268 VAL A O 1
ATOM 2094 N N . GLN A 1 269 ? 15.252 -25.891 -6.975 1.00 33.38 269 GLN A N 1
ATOM 2095 C CA . GLN A 1 269 ? 15.368 -27.134 -6.189 1.00 33.38 269 GLN A CA 1
ATOM 2096 C C . GLN A 1 269 ? 14.064 -27.927 -5.994 1.00 33.38 269 GLN A C 1
ATOM 2098 O O . GLN A 1 269 ? 14.075 -28.961 -5.333 1.00 33.38 269 GLN A O 1
ATOM 2103 N N . GLY A 1 270 ? 12.956 -27.516 -6.620 1.00 32.53 270 GLY A N 1
ATOM 2104 C CA . GLY A 1 270 ? 11.684 -28.252 -6.572 1.00 32.53 270 GLY A CA 1
ATOM 2105 C C . GLY A 1 270 ? 11.522 -29.389 -7.592 1.00 32.53 270 GLY A C 1
ATOM 2106 O O . GLY A 1 270 ? 10.502 -30.069 -7.564 1.00 32.53 270 GLY A O 1
ATOM 2107 N N . HIS A 1 271 ? 12.469 -29.592 -8.514 1.00 36.50 271 HIS A N 1
ATOM 2108 C CA . HIS A 1 271 ? 12.325 -30.517 -9.648 1.00 36.50 271 HIS A CA 1
ATOM 2109 C C . HIS A 1 271 ? 13.501 -31.501 -9.760 1.00 36.50 271 HIS A C 1
ATOM 2111 O O . HIS A 1 271 ? 14.173 -31.525 -10.783 1.00 36.50 271 HIS A O 1
ATOM 2117 N N . ILE A 1 272 ? 13.750 -32.323 -8.736 1.00 31.20 272 ILE A N 1
ATOM 2118 C CA . ILE A 1 272 ? 14.413 -33.631 -8.907 1.00 31.20 272 ILE A CA 1
ATOM 2119 C C . ILE A 1 272 ? 13.828 -34.602 -7.869 1.00 31.20 272 ILE A C 1
ATOM 2121 O O . ILE A 1 272 ? 14.241 -34.611 -6.711 1.00 31.20 272 ILE A O 1
ATOM 2125 N N . THR A 1 273 ? 12.835 -35.387 -8.289 1.00 36.03 273 THR A N 1
ATOM 2126 C CA . THR A 1 273 ? 12.668 -36.780 -7.836 1.00 36.03 273 THR A CA 1
ATOM 2127 C C . THR A 1 273 ? 13.544 -37.674 -8.691 1.00 36.03 273 THR A C 1
ATOM 2129 O O . THR A 1 273 ? 13.522 -37.444 -9.924 1.00 36.03 273 THR A O 1
#

Foldseek 3Di:
DQVCCLVCLPDDLLVVLVLCLLVPVVDDLVVVLVVCLVCLVVLLVVQVPAPSSVSRPLSVVSNPDPPCVSVVVSSVSSPDPDDDDDDDDDDDDDDDDDDDDDDDDDDDDDDDDDDAAAAPQQRHGFDWDFAPALQRHIWAADCVRCVSRVGPTVHDDPVCVVPDPHDHDPCRVQQWAAAPRNRDIFHCDPPPGQWDGALDDNPSHIHGLLRQLCLLCVPDPCSVVSSVCVNVVQHHHGNVQADPDPPGRDGDDDPDVCRSPVVVVVVPPPDDD

Sequence (273 aa):
MLHFVKRQPRKPMISLSVHLREIFSKFETEEMEDALGKHHHIIKRCAERDPALMRSKILQSFIKDTSGKYFECILRSLSTKESFIVVAEPLASGGKGNCDTVSDGNIIGDDGDGTEPICAICDEGGELLSCKGRCKRAFHPTIEAGRKSKCVTLGYTAVQVKEMNKFICENCRYEQHQCFKCGELDSSHEPNAKVFQCCKLFCGHFYHPKCAAELLQSHSNGACELENKIAAGMPFPCPVHWCFRPDCKKMEEKRLKEQCGLLAADVVQGHIT

InterPro domains:
  IPR011011 Zinc finger, FYVE/PHD-type [SSF57903] (111-176)
  IPR013083 Zinc finger, RING/FYVE/PHD-type [G3DSA:3.30.40.10] (115-178)
  IPR055198 Histone-lysine N-methyltransferase NSD-like, PHD zinc finger [PF22908] (176-241)

Organism: Aegilops tauschii subsp. strangulata (NCBI:txid200361)